Protein AF-A0A7Y1U960-F1 (afdb_monomer_lite)

Foldseek 3Di:
DDDDPPPDPPPPPDDPDDDDDDDPDPPDDAAAAVLLVVLLVLLVVLVVLVVVQVVCLVVVNCPDPVNVVSVVVNVVSLVVLLVVLVVCCVVPNQCFCNHRRQNSSVSSLSSLLSNLVCLVSLVSNLVSVVVRVVVVRYQLLSSLLSQQSSLVLLLAAHAQQNAWPFPQQSDDIGGQHHDQQLCNQVVCVVSVVPDGNQNVQVRSNYGDDRDDSVVSVVVLVVLLVLLVVLLVQLVVCVVVLVLVSVLVSLVRNSSSGNNDALVSLVSNLLSLQQVLDLVSLCSVSSLSSSVSNPVPVNVCCVVPPSCVSVVVNVVD

pLDDT: mean 89.4, std 17.52, range [24.94, 98.88]

Radius of gyration: 21.29 Å; chains: 1; bounding box: 48×48×59 Å

Sequence (316 aa):
MLGVLFLTIALCSGFYLKAQDSGQTESEPILYPELAEELIEMRDSDQKLRIKWGGMIRKGKTGSKRYRALSKQLLAADRAHTQRMKEIVAEYGWPTFEKVGPMASRSAWVLVQHADRDPFFQAECLALMEEALEAEQVYPRNYAYLYDRVQVAFGEKQLYATQSTSNNGLWEGHFQPIAQESQVQERREDMGITRHVEEYAVSMGFTYTIPTEEEARLRSDSIVNAYRSHRDEGMKALESQDWKQAIHHLERATRCHGSVQAEDYVHLAKALSLSEDPAARRAFYPLIRAIVQGYEPAASLKTDPDLDYLRSLLTD

Structure (mmCIF, N/CA/C/O backbone):
data_AF-A0A7Y1U960-F1
#
_entry.id   AF-A0A7Y1U960-F1
#
loop_
_atom_site.group_PDB
_atom_site.id
_atom_site.type_symbol
_atom_site.label_atom_id
_atom_site.label_alt_id
_atom_site.label_comp_id
_atom_site.label_asym_id
_atom_site.label_entity_id
_atom_site.label_seq_id
_atom_site.pdbx_PDB_ins_code
_atom_site.Cartn_x
_atom_site.Cartn_y
_atom_site.Cartn_z
_atom_site.occupancy
_atom_site.B_iso_or_equiv
_atom_site.auth_seq_id
_atom_site.auth_comp_id
_atom_site.auth_asym_id
_atom_site.auth_atom_id
_atom_site.pdbx_PDB_model_num
ATOM 1 N N . MET A 1 1 ? -18.175 -10.945 -20.321 1.00 29.12 1 MET A N 1
ATOM 2 C CA . MET A 1 1 ? -18.900 -9.687 -20.034 1.00 29.12 1 MET A CA 1
ATOM 3 C C . MET A 1 1 ? -18.919 -9.499 -18.528 1.00 29.12 1 MET A C 1
ATOM 5 O O . MET A 1 1 ? -19.859 -9.931 -17.879 1.00 29.12 1 MET A O 1
ATOM 9 N N . LEU A 1 2 ? -17.857 -8.925 -17.974 1.00 28.41 2 LEU A N 1
ATOM 10 C CA . LEU A 1 2 ? -17.834 -8.421 -16.604 1.00 28.41 2 LEU A CA 1
ATOM 11 C C . LEU A 1 2 ? -17.693 -6.910 -16.749 1.00 28.41 2 LEU A C 1
ATOM 13 O O . LEU A 1 2 ? -16.719 -6.421 -17.315 1.00 28.41 2 LEU A O 1
ATOM 17 N N . GLY A 1 3 ? -18.780 -6.213 -16.428 1.00 24.94 3 GLY A N 1
ATOM 18 C CA . GLY A 1 3 ? -18.896 -4.775 -16.589 1.00 24.94 3 GLY A CA 1
ATOM 19 C C . GLY A 1 3 ? -17.978 -4.061 -15.612 1.00 24.94 3 GLY A C 1
ATOM 20 O O . GLY A 1 3 ? -17.967 -4.370 -14.425 1.00 24.94 3 GLY A O 1
ATOM 21 N N . VAL A 1 4 ? -17.236 -3.093 -16.140 1.00 32.22 4 VAL A N 1
ATOM 22 C CA . VAL A 1 4 ? -16.565 -2.039 -15.385 1.00 32.22 4 VAL A CA 1
ATOM 23 C C . VAL A 1 4 ? -17.630 -1.337 -14.540 1.00 32.22 4 VAL A C 1
ATOM 25 O O . VAL A 1 4 ? -18.437 -0.569 -15.068 1.00 32.22 4 VAL A O 1
ATOM 28 N N . LEU A 1 5 ? -17.686 -1.650 -13.244 1.00 26.53 5 LEU A N 1
ATOM 29 C CA . LEU A 1 5 ? -18.508 -0.914 -12.293 1.00 26.53 5 LEU A CA 1
ATOM 30 C C . LEU A 1 5 ? -17.806 0.426 -12.045 1.00 26.53 5 LEU A C 1
ATOM 32 O O . LEU A 1 5 ? -16.827 0.509 -11.308 1.00 26.53 5 LEU A O 1
ATOM 36 N N . PHE A 1 6 ? -18.281 1.476 -12.709 1.00 29.30 6 PHE A N 1
ATOM 37 C CA . PHE A 1 6 ? -17.967 2.843 -12.317 1.00 29.30 6 PHE A CA 1
ATOM 38 C C . PHE A 1 6 ? -18.581 3.079 -10.934 1.00 29.30 6 PHE A C 1
ATOM 40 O O . PHE A 1 6 ? -19.796 3.220 -10.803 1.00 29.30 6 PHE A O 1
ATOM 47 N N . LEU A 1 7 ? -17.735 3.080 -9.905 1.00 30.73 7 LEU A N 1
ATOM 48 C CA . LEU A 1 7 ? -18.104 3.427 -8.539 1.00 30.73 7 LEU A CA 1
ATOM 49 C C . LEU A 1 7 ? -18.354 4.943 -8.486 1.00 30.73 7 LEU A C 1
ATOM 51 O O . LEU A 1 7 ? -17.430 5.748 -8.365 1.00 30.73 7 LEU A O 1
ATOM 55 N N . THR A 1 8 ? -19.606 5.359 -8.649 1.00 29.69 8 THR A N 1
ATOM 56 C CA . THR A 1 8 ? -20.020 6.717 -8.297 1.00 29.69 8 THR A CA 1
ATOM 57 C C . THR A 1 8 ? -20.133 6.783 -6.782 1.00 29.69 8 THR A C 1
ATOM 59 O O . THR A 1 8 ? -21.144 6.363 -6.225 1.00 29.69 8 THR A O 1
ATOM 62 N N . ILE A 1 9 ? -19.099 7.304 -6.119 1.00 37.41 9 ILE A N 1
ATOM 63 C CA . ILE A 1 9 ? -19.218 7.781 -4.740 1.00 37.41 9 ILE A CA 1
ATOM 64 C C . ILE A 1 9 ? -20.257 8.902 -4.783 1.00 37.41 9 ILE A C 1
ATOM 66 O O . ILE A 1 9 ? -20.005 9.978 -5.331 1.00 37.41 9 ILE A O 1
ATOM 70 N N . ALA A 1 10 ? -21.463 8.620 -4.293 1.00 31.73 10 ALA A N 1
ATOM 71 C CA . ALA A 1 10 ? -22.450 9.654 -4.059 1.00 31.73 10 ALA A CA 1
ATOM 72 C C . ALA A 1 10 ? -21.850 10.619 -3.030 1.00 31.73 10 ALA A C 1
ATOM 74 O O . ALA A 1 10 ? -21.483 10.217 -1.929 1.00 31.73 10 ALA A O 1
ATOM 75 N N . LEU A 1 11 ? -21.707 11.885 -3.423 1.00 36.19 11 LEU A N 1
ATOM 76 C CA . LEU A 1 11 ? -21.366 12.988 -2.535 1.00 36.19 11 LEU A CA 1
ATOM 77 C C . LEU A 1 11 ? -22.438 13.071 -1.439 1.00 36.19 11 LEU A C 1
ATOM 79 O O . LEU A 1 11 ? -23.458 13.735 -1.610 1.00 36.19 11 LEU A O 1
ATOM 83 N N . CYS A 1 12 ? -22.211 12.410 -0.306 1.00 34.56 12 CYS A N 1
ATOM 84 C CA . CYS A 1 12 ? -22.876 12.732 0.952 1.00 34.56 12 CYS A CA 1
ATOM 85 C C . CYS A 1 12 ? -22.257 14.023 1.506 1.00 34.56 12 CYS A C 1
ATOM 87 O O . CYS A 1 12 ? -21.599 14.040 2.542 1.00 34.56 12 CYS A O 1
ATOM 89 N N . SER A 1 13 ? -22.440 15.127 0.782 1.00 42.66 13 SER A N 1
ATOM 90 C CA . SER A 1 13 ? -22.131 16.470 1.256 1.00 42.66 13 SER A CA 1
ATOM 91 C C . SER A 1 13 ? -23.234 16.908 2.221 1.00 42.66 13 SER A C 1
ATOM 93 O O . SER A 1 13 ? -24.271 17.443 1.834 1.00 42.66 13 SER A O 1
ATOM 95 N N . GLY A 1 14 ? -23.023 16.645 3.511 1.00 39.88 14 GLY A N 1
ATOM 96 C CA . GLY A 1 14 ? -23.968 17.037 4.550 1.00 39.88 14 GLY A CA 1
ATOM 97 C C . GLY A 1 14 ? -23.451 16.816 5.966 1.00 39.88 14 GLY A C 1
ATOM 98 O O . GLY A 1 14 ? -23.745 15.799 6.572 1.00 39.88 14 GLY A O 1
ATOM 99 N N . PHE A 1 15 ? -22.772 17.832 6.507 1.00 39.03 15 PHE A N 1
ATOM 100 C CA . PHE A 1 15 ? -22.566 18.070 7.945 1.00 39.03 15 PHE A CA 1
ATOM 101 C C . PHE A 1 15 ? -21.670 17.093 8.734 1.00 39.03 15 PHE A C 1
ATOM 103 O O . PHE A 1 15 ? -22.089 16.521 9.734 1.00 39.03 15 PHE A O 1
ATOM 110 N N . TYR A 1 16 ? -20.368 17.071 8.433 1.00 44.62 16 TYR A N 1
ATOM 111 C CA . TYR A 1 16 ? -19.358 16.780 9.461 1.00 44.62 16 TYR A CA 1
ATOM 112 C C . TYR A 1 16 ? -18.924 18.082 10.152 1.00 44.62 16 TYR A C 1
ATOM 114 O O . TYR A 1 16 ? -17.906 18.681 9.816 1.00 44.62 16 TYR A O 1
ATOM 122 N N . LEU A 1 17 ? -19.698 18.552 11.138 1.00 37.34 17 LEU A N 1
ATOM 123 C CA . LEU A 1 17 ? -19.212 19.565 12.080 1.00 37.34 17 LEU A CA 1
ATOM 124 C C . LEU A 1 17 ? -19.686 19.294 13.513 1.00 37.34 17 LEU A C 1
ATOM 126 O O . LEU A 1 17 ? -20.877 19.281 13.800 1.00 37.34 17 LEU A O 1
ATOM 130 N N . LYS A 1 18 ? -18.685 19.227 14.401 1.00 38.00 18 LYS A N 1
ATOM 131 C CA . LYS A 1 18 ? -18.713 19.256 15.874 1.00 38.00 18 LYS A CA 1
ATOM 132 C C . LYS A 1 18 ? -19.239 18.018 16.605 1.00 38.00 18 LYS A C 1
ATOM 134 O O . LYS A 1 18 ? -20.394 17.944 16.996 1.00 38.00 18 LYS A O 1
ATOM 139 N N . ALA A 1 19 ? -18.280 17.205 17.042 1.00 35.00 19 ALA A N 1
ATOM 140 C CA . ALA A 1 19 ? -18.308 16.651 18.391 1.00 35.00 19 ALA A CA 1
ATOM 141 C C . ALA A 1 19 ? -17.013 17.053 19.118 1.00 35.00 19 ALA A C 1
ATOM 143 O O . ALA A 1 19 ? -15.995 16.366 19.054 1.00 35.00 19 ALA A O 1
ATOM 144 N N . GLN A 1 20 ? -17.039 18.213 19.780 1.00 36.88 20 GLN A N 1
ATOM 145 C CA . GLN A 1 20 ? -16.167 18.470 20.923 1.00 36.88 20 GLN A CA 1
ATOM 146 C C . GLN A 1 20 ? -17.045 18.749 22.143 1.00 36.88 20 GLN A C 1
ATOM 148 O O . GLN A 1 20 ? -17.773 19.736 22.177 1.00 36.88 20 GLN A O 1
ATOM 153 N N . ASP A 1 21 ? -16.883 17.835 23.097 1.00 49.06 21 ASP A N 1
ATOM 154 C CA . ASP A 1 21 ? -17.158 17.888 24.531 1.00 49.06 21 ASP A CA 1
ATOM 155 C C . ASP A 1 21 ? -18.621 17.904 25.016 1.00 49.06 21 ASP A C 1
ATOM 157 O O . ASP A 1 21 ? -19.269 18.946 25.101 1.00 49.06 21 ASP A O 1
ATOM 161 N N . SER A 1 22 ? -19.102 16.728 25.440 1.00 35.59 22 SER A N 1
ATOM 162 C CA . SER A 1 22 ? -20.116 16.616 26.494 1.00 35.59 22 SER A CA 1
ATOM 163 C C . SER A 1 22 ? -20.132 15.218 27.122 1.00 35.59 22 SER A C 1
ATOM 165 O O . SER A 1 22 ? -20.636 14.276 26.517 1.00 35.59 22 SER A O 1
ATOM 167 N N . GLY A 1 23 ? -19.671 15.122 28.371 1.00 35.47 23 GLY A N 1
ATOM 168 C CA . GLY A 1 23 ? -20.136 14.114 29.326 1.00 35.47 23 GLY A CA 1
ATOM 169 C C . GLY A 1 23 ? -19.528 12.721 29.176 1.00 35.47 23 GLY A C 1
ATOM 170 O O . GLY A 1 23 ? -19.596 12.095 28.125 1.00 35.47 23 GLY A O 1
ATOM 171 N N . GLN A 1 24 ? -18.999 12.196 30.282 1.00 39.22 24 GLN A N 1
ATOM 172 C CA . GLN A 1 24 ? -18.830 10.758 30.471 1.00 39.22 24 GLN A CA 1
ATOM 173 C C . GLN A 1 24 ? -20.203 10.086 30.324 1.00 39.22 24 GLN A C 1
ATOM 175 O O . GLN A 1 24 ? -20.974 10.007 31.275 1.00 39.22 24 GLN A O 1
ATOM 180 N N . THR A 1 25 ? -20.530 9.654 29.113 1.00 40.78 25 THR A N 1
ATOM 181 C CA . THR A 1 25 ? -21.492 8.583 28.892 1.00 40.78 25 THR A CA 1
ATOM 182 C C . THR A 1 25 ? -20.733 7.300 29.198 1.00 40.78 25 THR A C 1
ATOM 184 O O . THR A 1 25 ? -19.655 7.076 28.647 1.00 40.78 25 THR A O 1
ATOM 187 N N . GLU A 1 26 ? -21.225 6.507 30.152 1.00 46.88 26 GLU A N 1
ATOM 188 C CA . GLU A 1 26 ? -20.76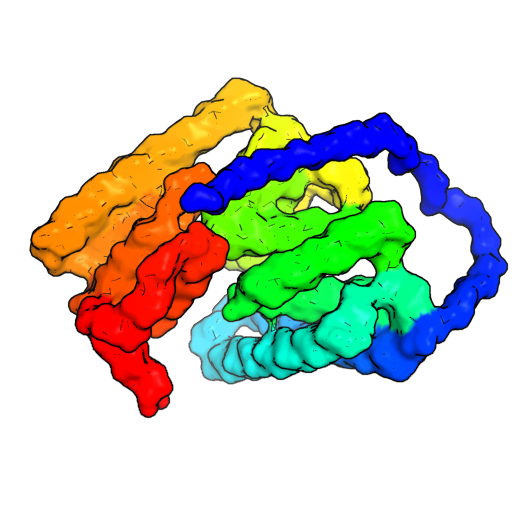6 5.128 30.316 1.00 46.88 26 GLU A CA 1
ATOM 189 C C . GLU A 1 26 ? -20.884 4.467 28.941 1.00 46.88 26 GLU A C 1
ATOM 191 O O . GLU A 1 26 ? -21.987 4.304 28.423 1.00 46.88 26 GLU A O 1
ATOM 196 N N . SER A 1 27 ? -19.744 4.214 28.293 1.00 59.62 27 SER A N 1
ATOM 197 C CA . SER A 1 27 ? -19.722 3.589 26.977 1.00 59.62 27 SER A CA 1
ATOM 198 C C . SER A 1 27 ? -20.409 2.239 27.099 1.00 59.62 27 SER A C 1
ATOM 200 O O . SER A 1 27 ? -20.045 1.473 27.999 1.00 59.62 27 SER A O 1
ATOM 202 N N . GLU A 1 28 ? -21.370 1.953 26.219 1.00 68.31 28 GLU A N 1
ATOM 203 C CA . GLU A 1 28 ? -21.998 0.636 26.152 1.00 68.31 28 GLU A CA 1
ATOM 204 C C . GLU A 1 28 ? -20.925 -0.466 26.203 1.00 68.31 28 GLU A C 1
ATOM 206 O O . GLU A 1 28 ? -19.842 -0.305 25.620 1.00 68.31 28 GLU A O 1
ATOM 211 N N . PRO A 1 29 ? -21.169 -1.556 26.950 1.00 85.12 29 PRO A N 1
ATOM 212 C CA . PRO A 1 29 ? -20.195 -2.626 27.069 1.00 85.12 29 PRO A CA 1
ATOM 213 C C . PRO A 1 29 ? -19.915 -3.215 25.684 1.00 85.12 29 PRO A C 1
ATOM 215 O O . PRO A 1 29 ? -20.832 -3.627 24.979 1.00 85.12 29 PRO A O 1
ATOM 218 N N . ILE A 1 30 ? -18.636 -3.252 25.305 1.00 94.12 30 ILE A N 1
ATOM 219 C CA . ILE A 1 30 ? -18.196 -3.845 24.038 1.00 94.12 30 ILE A CA 1
ATOM 220 C C . ILE A 1 30 ? -18.528 -5.342 24.002 1.00 94.12 30 ILE A C 1
ATOM 222 O O . ILE A 1 30 ? -18.433 -6.028 25.021 1.00 94.12 30 ILE A O 1
ATOM 226 N N . LEU A 1 31 ? -18.893 -5.853 22.824 1.00 96.88 31 LEU A N 1
ATOM 227 C CA . LEU A 1 31 ? -19.389 -7.226 22.670 1.00 96.88 31 LEU A CA 1
ATOM 228 C C . LEU A 1 31 ? -18.311 -8.305 22.883 1.00 96.88 31 LEU A C 1
ATOM 230 O O . LEU A 1 31 ? -18.613 -9.379 23.398 1.00 96.88 31 LEU A O 1
ATOM 234 N N . TYR A 1 32 ? -17.064 -8.024 22.493 1.00 98.06 32 TYR A N 1
ATOM 235 C CA . TYR A 1 32 ? -15.950 -8.977 22.522 1.00 98.06 32 TYR A CA 1
ATOM 236 C C . TYR A 1 32 ? -14.717 -8.377 23.227 1.00 98.06 32 TYR A C 1
ATOM 238 O O . TYR A 1 32 ? -13.765 -7.951 22.560 1.00 98.06 32 TYR A O 1
ATOM 246 N N . PRO A 1 33 ? -14.709 -8.304 24.571 1.00 97.50 33 PRO A N 1
ATOM 247 C CA . PRO A 1 33 ? -13.612 -7.696 25.321 1.00 97.50 33 PRO A CA 1
ATOM 248 C C . PRO A 1 33 ? -12.286 -8.460 25.196 1.00 97.50 33 PRO A C 1
ATOM 250 O O . PRO A 1 33 ? -11.237 -7.826 25.092 1.00 97.50 33 PRO A O 1
ATOM 253 N N . GLU A 1 34 ? -12.309 -9.792 25.118 1.00 98.12 34 GLU A N 1
ATOM 254 C CA . GLU A 1 34 ? -11.099 -10.604 24.933 1.00 98.12 34 GLU A CA 1
ATOM 255 C C . GLU A 1 34 ? -10.481 -10.385 23.543 1.00 98.12 34 GLU A C 1
ATOM 257 O O . GLU A 1 34 ? -9.265 -10.246 23.412 1.00 98.12 34 GLU A O 1
ATOM 262 N N . LEU A 1 35 ? -11.314 -10.274 22.500 1.00 98.62 35 LEU A N 1
ATOM 263 C CA . LEU A 1 35 ? -10.853 -9.932 21.149 1.00 98.62 35 LEU A CA 1
ATOM 264 C C . LEU A 1 35 ? -10.278 -8.511 21.102 1.00 98.62 35 LEU A C 1
ATOM 266 O O . LEU A 1 35 ? -9.299 -8.251 20.399 1.00 98.62 35 LEU A O 1
ATOM 270 N N . ALA A 1 36 ? -10.880 -7.577 21.841 1.00 98.69 36 ALA A N 1
ATOM 271 C CA . ALA A 1 36 ? -10.364 -6.221 21.936 1.00 98.69 36 ALA A CA 1
ATOM 272 C C . ALA A 1 36 ? -8.944 -6.208 22.519 1.00 98.69 36 ALA A C 1
ATOM 274 O O . ALA A 1 36 ? -8.053 -5.586 21.930 1.00 98.69 36 ALA A O 1
ATOM 275 N N . GLU A 1 37 ? -8.728 -6.920 23.631 1.00 98.56 37 GLU A N 1
ATOM 276 C CA . GLU A 1 37 ? -7.412 -7.089 24.256 1.00 98.56 37 GLU A CA 1
ATOM 277 C C . GLU A 1 37 ? -6.411 -7.723 23.281 1.00 98.56 37 GLU A C 1
ATOM 279 O O . GLU A 1 37 ? -5.352 -7.140 23.038 1.00 98.56 37 GLU A O 1
ATOM 284 N N . GLU A 1 38 ? -6.788 -8.820 22.615 1.00 98.75 38 GLU A N 1
ATOM 285 C CA . GLU A 1 38 ? -5.947 -9.493 21.618 1.00 98.75 38 GLU A CA 1
ATOM 286 C C . GLU A 1 38 ? -5.485 -8.530 20.506 1.00 98.75 38 GLU A C 1
ATOM 288 O O . GLU A 1 38 ? -4.289 -8.420 20.215 1.00 98.75 38 GLU A O 1
ATOM 293 N N . LEU A 1 39 ? -6.410 -7.775 19.902 1.00 98.88 39 LEU A N 1
ATOM 294 C CA . LEU A 1 39 ? -6.098 -6.822 18.831 1.00 98.88 39 LEU A CA 1
ATOM 295 C C . LEU A 1 39 ? -5.118 -5.736 19.294 1.00 98.88 39 LEU A C 1
ATOM 297 O O . LEU A 1 39 ? -4.228 -5.321 18.541 1.00 98.88 39 LEU A O 1
ATOM 301 N N . ILE A 1 40 ? -5.280 -5.249 20.525 1.00 98.81 40 ILE A N 1
ATOM 302 C CA . ILE A 1 40 ? -4.399 -4.245 21.127 1.00 98.81 40 ILE A CA 1
ATOM 303 C C . ILE A 1 40 ? -2.993 -4.818 21.336 1.00 98.81 40 ILE A C 1
ATOM 305 O O . ILE A 1 40 ? -2.018 -4.175 20.935 1.00 98.81 40 ILE A O 1
ATOM 309 N N . GLU A 1 41 ? -2.878 -6.026 21.886 1.00 98.69 41 GLU A N 1
ATOM 310 C CA . GLU A 1 41 ? -1.594 -6.696 22.103 1.00 98.69 41 GLU A CA 1
ATOM 311 C C . GLU A 1 41 ? -0.859 -6.982 20.788 1.00 98.69 41 GLU A C 1
ATOM 313 O O . GLU A 1 41 ? 0.338 -6.691 20.655 1.00 98.69 41 GLU A O 1
ATOM 318 N N . MET A 1 42 ? -1.579 -7.485 19.779 1.00 98.69 42 MET A N 1
ATOM 319 C CA . MET A 1 42 ? -1.041 -7.712 18.438 1.00 98.69 42 MET A CA 1
ATOM 320 C C . MET A 1 42 ? -0.464 -6.419 17.856 1.00 98.69 42 MET A C 1
ATOM 322 O O . MET A 1 42 ? 0.696 -6.393 17.427 1.00 98.69 42 MET A O 1
ATOM 326 N N . ARG A 1 43 ? -1.225 -5.315 17.901 1.00 98.50 43 ARG A N 1
ATOM 327 C CA . ARG A 1 43 ? -0.755 -3.995 17.451 1.00 98.50 43 ARG A CA 1
ATOM 328 C C . ARG A 1 43 ? 0.479 -3.546 18.226 1.00 98.50 43 ARG A C 1
ATOM 330 O O . ARG A 1 43 ? 1.425 -3.045 17.620 1.00 98.50 43 ARG A O 1
ATOM 337 N N . ASP A 1 44 ? 0.504 -3.695 19.542 1.00 98.38 44 ASP A N 1
ATOM 338 C CA . ASP A 1 44 ? 1.638 -3.236 20.348 1.00 98.38 44 ASP A CA 1
ATOM 339 C C . ASP A 1 44 ? 2.917 -4.011 20.029 1.00 98.38 44 ASP A C 1
ATOM 341 O O . ASP A 1 44 ? 4.007 -3.427 19.942 1.00 98.38 44 ASP A O 1
ATOM 345 N N . SER A 1 45 ? 2.790 -5.312 19.766 1.00 97.75 45 SER A N 1
ATOM 346 C CA . SER A 1 45 ? 3.900 -6.144 19.310 1.00 97.75 45 SER A CA 1
ATOM 347 C C . SER A 1 45 ? 4.427 -5.703 17.930 1.00 97.75 45 SER A C 1
ATOM 349 O O . SER A 1 45 ? 5.645 -5.548 17.760 1.00 97.75 45 SER A O 1
ATOM 351 N N . ASP A 1 46 ? 3.528 -5.395 16.985 1.00 97.50 46 ASP A N 1
ATOM 352 C CA . ASP A 1 46 ? 3.839 -4.849 15.658 1.00 97.50 46 ASP A CA 1
ATOM 353 C C . ASP A 1 46 ? 4.581 -3.507 15.767 1.00 97.50 46 ASP A C 1
ATOM 355 O O . ASP A 1 46 ? 5.708 -3.345 15.279 1.00 97.50 46 ASP A O 1
ATOM 359 N N . GLN A 1 47 ? 3.999 -2.549 16.490 1.00 96.88 47 GLN A N 1
ATOM 360 C CA . GLN A 1 47 ? 4.544 -1.201 16.620 1.00 96.88 47 GLN A CA 1
ATOM 361 C C . GLN A 1 47 ? 5.911 -1.202 17.306 1.00 96.88 47 GLN A C 1
ATOM 363 O O . GLN A 1 47 ? 6.823 -0.480 16.889 1.00 96.88 47 GLN A O 1
ATOM 368 N N . LYS A 1 48 ? 6.124 -2.069 18.301 1.00 97.12 48 LYS A N 1
ATOM 369 C CA . LYS A 1 48 ? 7.427 -2.226 18.962 1.00 97.12 48 LYS A CA 1
ATOM 370 C C . LYS A 1 48 ? 8.525 -2.657 17.987 1.00 97.12 48 LYS A C 1
ATOM 372 O O . LYS A 1 48 ? 9.662 -2.178 18.101 1.00 97.12 48 LYS A O 1
ATOM 377 N N . LEU A 1 49 ? 8.228 -3.547 17.037 1.00 95.44 49 LEU A N 1
ATOM 378 C CA . LEU A 1 49 ? 9.177 -3.943 15.991 1.00 95.44 49 LEU A CA 1
ATOM 379 C C . LEU A 1 49 ? 9.428 -2.792 15.010 1.00 95.44 49 LEU A C 1
ATOM 381 O O . LEU A 1 49 ? 10.590 -2.490 14.717 1.00 95.44 49 LEU A O 1
ATOM 385 N N . ARG A 1 50 ? 8.375 -2.094 14.575 1.00 94.31 50 ARG A N 1
ATOM 386 C CA . ARG A 1 50 ? 8.468 -0.968 13.628 1.00 94.31 50 ARG A CA 1
ATOM 387 C C . ARG A 1 50 ? 9.237 0.221 14.180 1.00 94.31 50 ARG A C 1
ATOM 389 O O . ARG A 1 50 ? 10.084 0.768 13.477 1.00 94.31 50 ARG A O 1
ATOM 396 N N . ILE A 1 51 ? 9.035 0.580 15.447 1.00 94.50 51 ILE A N 1
ATOM 397 C CA . ILE A 1 51 ? 9.792 1.650 16.116 1.00 94.50 51 ILE A CA 1
ATOM 398 C C . ILE A 1 51 ? 11.290 1.325 16.111 1.00 94.50 51 ILE A C 1
ATOM 400 O O . ILE A 1 51 ? 12.114 2.173 15.751 1.00 94.50 51 ILE A O 1
ATOM 404 N N . LYS A 1 52 ? 11.663 0.083 16.452 1.00 94.88 52 LYS A N 1
ATOM 405 C CA . LYS A 1 52 ? 13.063 -0.368 16.399 1.00 94.88 52 LYS A CA 1
ATOM 406 C C . LYS A 1 52 ? 13.605 -0.326 14.971 1.00 94.88 52 LYS A C 1
ATOM 408 O O . LYS A 1 52 ? 14.725 0.145 14.769 1.00 94.88 52 LYS A O 1
ATOM 413 N N . TRP A 1 53 ? 12.824 -0.802 14.002 1.00 93.44 53 TRP A N 1
ATOM 414 C CA . TRP A 1 53 ? 13.210 -0.870 12.594 1.00 93.44 53 TRP A CA 1
ATOM 415 C C . TRP A 1 53 ? 13.416 0.525 11.996 1.00 93.44 53 TRP A C 1
ATOM 417 O O . TRP A 1 53 ? 14.517 0.834 11.541 1.00 93.44 53 TRP A O 1
ATOM 427 N N . GLY A 1 54 ? 12.434 1.420 12.123 1.00 90.88 54 GLY A N 1
ATOM 428 C CA . GLY A 1 54 ? 12.541 2.814 11.685 1.00 90.88 54 GLY A CA 1
ATOM 429 C C . GLY A 1 54 ? 13.663 3.570 12.403 1.00 90.88 54 GLY A C 1
ATOM 430 O O . GLY A 1 54 ? 14.389 4.349 11.788 1.00 90.88 54 GLY A O 1
ATOM 431 N N . GLY A 1 55 ? 13.895 3.279 13.688 1.00 92.00 55 GLY A N 1
ATOM 432 C CA . GLY A 1 55 ? 15.036 3.804 14.438 1.00 92.00 55 GLY A CA 1
ATOM 433 C C . GLY A 1 55 ? 16.401 3.388 13.871 1.00 92.00 55 GLY A C 1
ATOM 434 O O . GLY A 1 55 ? 17.364 4.143 14.004 1.00 92.00 55 GLY A O 1
ATOM 435 N N . MET A 1 56 ? 16.512 2.223 13.224 1.00 92.50 56 MET A N 1
ATOM 436 C CA . MET A 1 56 ? 17.739 1.820 12.526 1.00 92.50 56 MET A CA 1
ATOM 437 C C . MET A 1 56 ? 17.928 2.564 11.206 1.00 92.50 56 MET A C 1
ATOM 439 O O . MET A 1 56 ? 19.064 2.922 10.892 1.00 92.50 56 MET A O 1
ATOM 443 N N . ILE A 1 57 ? 16.846 2.820 10.467 1.00 88.25 57 ILE A N 1
ATOM 444 C CA . ILE A 1 57 ? 16.927 3.541 9.191 1.00 88.25 57 ILE A CA 1
ATOM 445 C C . ILE A 1 57 ? 17.338 4.991 9.424 1.00 88.25 57 ILE A C 1
ATOM 447 O O . ILE A 1 57 ? 18.303 5.439 8.818 1.00 88.25 57 ILE A O 1
ATOM 451 N N . ARG A 1 58 ? 16.716 5.683 10.389 1.00 86.25 58 ARG A N 1
ATOM 452 C CA . ARG A 1 58 ? 17.093 7.064 10.755 1.00 86.25 58 ARG A CA 1
ATOM 453 C C . ARG A 1 58 ? 18.558 7.202 11.181 1.00 86.25 58 ARG A C 1
ATOM 455 O O . ARG A 1 58 ? 19.138 8.271 11.072 1.00 86.25 58 ARG A O 1
ATOM 462 N N . LYS A 1 59 ? 19.165 6.118 11.673 1.00 90.25 59 LYS A N 1
ATOM 463 C CA . LYS A 1 59 ? 20.585 6.057 12.059 1.00 90.25 59 LYS A CA 1
ATOM 464 C C . LYS A 1 59 ? 21.507 5.612 10.913 1.00 90.25 59 LYS A C 1
ATOM 466 O O . LYS A 1 59 ? 22.676 5.341 11.176 1.00 90.25 59 LYS A O 1
ATOM 471 N N . GLY A 1 60 ? 20.993 5.432 9.694 1.00 88.31 60 GLY A N 1
ATOM 472 C CA . GLY A 1 60 ? 21.755 4.957 8.534 1.00 88.31 60 GLY A CA 1
ATOM 473 C C . GLY A 1 60 ? 22.256 3.510 8.649 1.00 88.31 60 GLY A C 1
ATOM 474 O O . GLY A 1 60 ? 23.205 3.125 7.976 1.00 88.31 60 GLY A O 1
ATOM 475 N N . LYS A 1 61 ? 21.663 2.674 9.517 1.00 91.31 61 LYS A N 1
ATOM 476 C CA . LYS A 1 61 ? 22.174 1.319 9.831 1.00 91.31 61 LYS A CA 1
ATOM 477 C C . LYS A 1 61 ? 21.581 0.204 8.959 1.00 91.31 61 LYS A C 1
ATOM 479 O O . LYS A 1 61 ? 21.582 -0.962 9.374 1.00 91.31 61 LYS A O 1
ATOM 484 N N . THR A 1 62 ? 21.097 0.536 7.765 1.00 87.44 62 THR A N 1
ATOM 485 C CA . THR A 1 62 ? 20.385 -0.375 6.848 1.00 87.44 62 THR A CA 1
ATOM 486 C C . THR A 1 62 ? 21.265 -1.503 6.290 1.00 87.44 62 THR A C 1
ATOM 488 O O . THR A 1 62 ? 20.772 -2.596 6.038 1.00 87.44 62 THR A O 1
ATOM 491 N N . GLY A 1 63 ? 22.586 -1.319 6.192 1.00 89.25 63 GLY A N 1
ATOM 492 C CA . GLY A 1 63 ? 23.512 -2.381 5.753 1.00 89.25 63 GLY A CA 1
ATOM 493 C C . GLY A 1 63 ? 23.846 -3.444 6.815 1.00 89.25 63 GLY A C 1
ATOM 494 O O . GLY A 1 63 ? 24.479 -4.463 6.527 1.00 89.25 63 GLY A O 1
ATOM 495 N N . SER A 1 64 ? 23.452 -3.235 8.075 1.00 93.31 64 SER A N 1
ATOM 496 C CA . SER A 1 64 ? 23.906 -4.083 9.185 1.00 93.31 64 SER A CA 1
ATOM 497 C C . SER A 1 64 ? 23.242 -5.471 9.208 1.00 93.31 64 SER A C 1
ATOM 499 O O . SER A 1 64 ? 22.078 -5.641 8.840 1.00 93.31 64 SER A O 1
ATOM 501 N N . LYS A 1 65 ? 23.954 -6.490 9.728 1.00 94.62 65 LYS A N 1
ATOM 502 C CA . LYS A 1 65 ? 23.370 -7.827 9.996 1.00 94.62 65 LYS A CA 1
ATOM 503 C C . LYS A 1 65 ? 22.126 -7.731 10.890 1.00 94.62 65 LYS A C 1
ATOM 505 O O . LYS A 1 65 ? 21.138 -8.415 10.648 1.00 94.62 65 LYS A O 1
ATOM 510 N N . ARG A 1 66 ? 22.158 -6.832 11.881 1.00 94.12 66 ARG A N 1
ATOM 511 C CA . ARG A 1 66 ? 21.033 -6.570 12.788 1.00 94.12 66 ARG A CA 1
ATOM 512 C C . ARG A 1 66 ? 19.810 -6.020 12.053 1.00 94.12 66 ARG A C 1
ATOM 514 O O . ARG A 1 66 ? 18.709 -6.467 12.342 1.00 94.12 66 ARG A O 1
ATOM 521 N N . TYR A 1 67 ? 19.990 -5.098 11.106 1.00 93.31 67 TYR A N 1
ATOM 522 C CA . TYR A 1 67 ? 18.880 -4.576 10.305 1.00 93.31 67 TYR A CA 1
ATOM 523 C C . TYR A 1 67 ? 18.243 -5.669 9.447 1.00 93.31 67 TYR A C 1
ATOM 525 O O . TYR A 1 67 ? 17.021 -5.788 9.420 1.00 93.31 67 TYR A O 1
ATOM 533 N N . ARG A 1 68 ? 19.060 -6.512 8.802 1.00 93.69 68 ARG A N 1
ATOM 534 C CA . ARG A 1 68 ? 18.567 -7.660 8.024 1.00 93.69 68 ARG A CA 1
ATOM 535 C C . ARG A 1 68 ? 17.776 -8.644 8.890 1.00 93.69 68 ARG A C 1
ATOM 537 O O . ARG A 1 68 ? 16.674 -9.030 8.513 1.00 93.69 68 ARG A O 1
ATOM 544 N N . ALA A 1 69 ? 18.295 -8.996 10.068 1.00 94.94 69 ALA A N 1
ATOM 545 C CA . ALA A 1 69 ? 17.600 -9.869 11.015 1.00 94.94 69 ALA A CA 1
ATOM 546 C C . ALA A 1 69 ? 16.277 -9.257 11.507 1.00 94.94 69 ALA A C 1
ATOM 548 O O . ALA A 1 69 ? 15.252 -9.932 11.499 1.00 94.94 69 ALA A O 1
ATOM 549 N N . LEU A 1 70 ? 16.282 -7.970 11.869 1.00 95.25 70 LEU A N 1
ATOM 550 C CA . LEU A 1 70 ? 15.082 -7.257 12.306 1.00 95.25 70 LEU A CA 1
ATOM 551 C C . LEU A 1 70 ? 14.048 -7.128 11.181 1.00 95.25 70 LEU A C 1
ATOM 553 O O . LEU A 1 70 ? 12.861 -7.290 11.430 1.00 95.25 70 LEU A O 1
ATOM 557 N N . SER A 1 71 ? 14.490 -6.897 9.944 1.00 93.50 71 SER A N 1
ATOM 558 C CA . SER A 1 71 ? 13.606 -6.877 8.777 1.00 93.50 71 SER A CA 1
ATOM 559 C C . SER A 1 71 ? 12.955 -8.247 8.582 1.00 93.50 71 SER A C 1
ATOM 561 O O . SER A 1 71 ? 11.742 -8.323 8.453 1.00 93.50 71 SER A O 1
ATOM 563 N N . LYS A 1 72 ? 13.718 -9.348 8.666 1.00 94.25 72 LYS A N 1
ATOM 564 C CA . LYS A 1 72 ? 13.156 -10.709 8.594 1.00 94.25 72 LYS A CA 1
ATOM 565 C C . LYS A 1 72 ? 12.126 -10.974 9.701 1.00 94.25 72 LYS A C 1
ATOM 567 O O . LYS A 1 72 ? 11.108 -11.600 9.425 1.00 94.25 72 LYS A O 1
ATOM 572 N N . GLN A 1 73 ? 12.376 -10.493 10.922 1.00 96.00 73 GLN A N 1
ATOM 573 C CA . GLN A 1 73 ? 11.434 -10.601 12.042 1.00 96.00 73 GLN A CA 1
ATOM 574 C C . GLN A 1 73 ? 10.152 -9.803 11.799 1.00 96.00 73 GLN A C 1
ATOM 576 O O . GLN A 1 73 ? 9.074 -10.357 11.973 1.00 96.00 73 GLN A O 1
ATOM 581 N N . LEU A 1 74 ? 10.262 -8.549 11.348 1.00 95.44 74 LEU A N 1
ATOM 582 C CA . LEU A 1 74 ? 9.104 -7.720 11.007 1.00 95.44 74 LEU A CA 1
ATOM 583 C C . LEU A 1 74 ? 8.253 -8.396 9.926 1.00 95.44 74 LEU A C 1
ATOM 585 O O . LEU A 1 74 ? 7.058 -8.563 10.103 1.00 95.44 74 LEU A O 1
ATOM 589 N N . LEU A 1 75 ? 8.884 -8.907 8.864 1.00 93.50 75 LEU A N 1
ATOM 590 C CA . LEU A 1 75 ? 8.175 -9.628 7.806 1.00 93.50 75 LEU A CA 1
ATOM 591 C C . LEU A 1 75 ? 7.480 -10.904 8.292 1.00 93.50 75 LEU A C 1
ATOM 593 O O . LEU A 1 75 ? 6.466 -11.299 7.722 1.00 93.50 75 LEU A O 1
ATOM 597 N N . ALA A 1 76 ? 8.052 -11.601 9.275 1.00 95.81 76 ALA A N 1
ATOM 598 C CA . ALA A 1 76 ? 7.424 -12.777 9.867 1.00 95.81 76 ALA A CA 1
ATOM 599 C C . ALA A 1 76 ? 6.233 -12.393 10.755 1.00 95.81 76 ALA A C 1
ATOM 601 O O . ALA A 1 76 ? 5.201 -13.053 10.674 1.00 95.81 76 ALA A O 1
ATOM 602 N N . ALA A 1 77 ? 6.361 -11.315 11.534 1.00 96.88 77 ALA A N 1
ATOM 603 C CA . ALA A 1 77 ? 5.273 -10.764 12.334 1.00 96.88 77 ALA A CA 1
ATOM 604 C C . ALA A 1 77 ? 4.111 -10.296 11.446 1.00 96.88 77 ALA A C 1
ATOM 606 O O . ALA A 1 77 ? 2.981 -10.693 11.693 1.00 96.88 77 ALA A O 1
ATOM 607 N N . ASP A 1 78 ? 4.390 -9.576 10.355 1.00 97.00 78 ASP A N 1
ATOM 608 C CA . ASP A 1 78 ? 3.366 -9.126 9.402 1.00 97.00 78 ASP A CA 1
ATOM 609 C C . ASP A 1 78 ? 2.567 -10.306 8.840 1.00 97.00 78 ASP A C 1
ATOM 611 O O . ASP A 1 78 ? 1.342 -10.251 8.784 1.00 97.00 78 ASP A O 1
ATOM 615 N N . ARG A 1 79 ? 3.237 -11.414 8.487 1.00 96.56 79 ARG A N 1
ATOM 616 C CA . ARG A 1 79 ? 2.552 -12.635 8.027 1.00 96.56 79 ARG A CA 1
ATOM 617 C C . ARG A 1 79 ? 1.697 -13.273 9.120 1.00 96.56 79 ARG A C 1
ATOM 619 O O . ARG A 1 79 ? 0.573 -13.664 8.832 1.00 96.56 79 ARG A O 1
ATOM 626 N N . ALA A 1 80 ? 2.216 -13.380 10.342 1.00 98.25 80 ALA A N 1
ATOM 627 C CA . ALA A 1 80 ? 1.478 -13.965 11.461 1.00 98.25 80 ALA A CA 1
ATOM 628 C C . ALA A 1 80 ? 0.243 -13.125 11.824 1.00 98.25 80 ALA A C 1
ATOM 630 O O . ALA A 1 80 ? -0.849 -13.666 11.958 1.00 98.25 80 ALA A O 1
ATOM 631 N N . HIS A 1 81 ? 0.393 -11.801 11.898 1.00 98.56 81 HIS A N 1
ATOM 632 C CA . HIS A 1 81 ? -0.714 -10.885 12.150 1.00 98.56 81 HIS A CA 1
ATOM 633 C C . HIS A 1 81 ? -1.736 -10.886 11.018 1.00 98.56 81 HIS A C 1
ATOM 635 O O . HIS A 1 81 ? -2.926 -10.909 11.296 1.00 98.56 81 HIS A O 1
ATOM 641 N N . THR A 1 82 ? -1.294 -10.913 9.756 1.00 98.56 82 THR A N 1
ATOM 642 C CA . THR A 1 82 ? -2.207 -11.022 8.606 1.00 98.56 82 THR A CA 1
ATOM 643 C C . THR A 1 82 ? -3.016 -12.314 8.686 1.00 98.56 82 THR A C 1
ATOM 645 O O . THR A 1 82 ? -4.229 -12.285 8.517 1.00 98.56 82 THR A O 1
ATOM 648 N N . GLN A 1 83 ? -2.368 -13.442 8.998 1.00 98.62 83 GLN A N 1
ATOM 649 C CA . GLN A 1 83 ? -3.056 -14.722 9.144 1.00 98.62 83 GLN A CA 1
ATOM 650 C C . GLN A 1 83 ? -4.083 -14.690 10.280 1.00 98.62 83 GLN A C 1
ATOM 652 O O . GLN A 1 83 ? -5.221 -15.102 10.080 1.00 98.62 83 GLN A O 1
ATOM 657 N N . ARG A 1 84 ? -3.716 -14.142 11.443 1.00 98.75 84 ARG A N 1
ATOM 658 C CA . ARG A 1 84 ? -4.651 -14.027 12.564 1.00 98.75 84 ARG A CA 1
ATOM 659 C C . ARG A 1 84 ? -5.800 -13.057 12.269 1.00 98.75 84 ARG A C 1
ATOM 661 O O . ARG A 1 84 ? -6.944 -13.349 12.591 1.00 98.75 84 ARG A O 1
ATOM 668 N N . MET A 1 85 ? -5.530 -11.945 11.586 1.00 98.81 85 MET A N 1
ATOM 669 C CA . MET A 1 85 ? -6.573 -11.013 11.154 1.00 98.81 85 MET A CA 1
ATOM 670 C C . MET A 1 85 ? -7.563 -11.655 10.178 1.00 98.81 85 MET A C 1
ATOM 672 O O . MET A 1 85 ? -8.742 -11.335 10.251 1.00 98.81 85 MET A O 1
ATOM 676 N N . LYS A 1 86 ? -7.130 -12.577 9.307 1.00 98.81 86 LYS A N 1
ATOM 677 C CA . LYS A 1 86 ? -8.051 -13.341 8.449 1.00 98.81 86 LYS A CA 1
ATOM 678 C C . LYS A 1 86 ? -9.020 -14.196 9.253 1.00 98.81 86 LYS A C 1
ATOM 680 O O . LYS A 1 86 ? -10.198 -14.235 8.930 1.00 98.81 86 LYS A O 1
ATOM 685 N N . GLU A 1 87 ? -8.532 -14.865 10.295 1.00 98.81 87 GLU A N 1
ATOM 686 C CA . GLU A 1 87 ? -9.381 -15.659 11.192 1.00 98.81 87 GLU A CA 1
ATOM 687 C C . GLU A 1 87 ? -10.398 -14.764 11.909 1.00 98.81 87 GLU A C 1
ATOM 689 O O . GLU A 1 87 ? -11.587 -15.063 11.905 1.00 98.81 87 GLU A O 1
ATOM 694 N N . ILE A 1 88 ? -9.942 -13.623 12.439 1.00 98.81 88 ILE A N 1
ATOM 695 C CA . ILE A 1 88 ? -10.804 -12.642 13.111 1.00 98.81 88 ILE A CA 1
ATOM 696 C C . ILE A 1 88 ? -11.873 -12.101 12.155 1.00 98.81 88 ILE A C 1
ATOM 698 O O . ILE A 1 88 ? -13.044 -12.050 12.518 1.00 98.81 88 ILE A O 1
ATOM 702 N N . VAL A 1 89 ? -11.495 -11.715 10.934 1.00 98.69 89 VAL A N 1
ATOM 703 C CA . VAL A 1 89 ? -12.438 -11.193 9.934 1.00 98.69 89 VAL A CA 1
ATOM 704 C C . VAL A 1 89 ? -13.435 -12.266 9.497 1.00 98.69 89 VAL A C 1
ATOM 706 O O . VAL A 1 89 ? -14.620 -11.969 9.368 1.00 98.69 89 VAL A O 1
ATOM 709 N N . ALA A 1 90 ? -12.995 -13.514 9.330 1.00 98.56 90 ALA A N 1
ATOM 710 C CA . ALA A 1 90 ? -13.878 -14.615 8.961 1.00 98.56 90 ALA A CA 1
ATOM 711 C C . ALA A 1 90 ? -14.905 -14.954 10.056 1.00 98.56 90 ALA A C 1
ATOM 713 O O . ALA A 1 90 ? -16.033 -15.324 9.740 1.00 98.56 90 ALA A O 1
ATOM 714 N N . GLU A 1 91 ? -14.527 -14.843 11.331 1.00 98.38 91 GLU A N 1
ATOM 715 C CA . GLU A 1 91 ? -15.398 -15.178 12.463 1.00 98.38 91 GLU A CA 1
ATOM 716 C C . GLU A 1 91 ? -16.298 -14.009 12.886 1.00 98.38 91 GLU A C 1
ATOM 718 O O . GLU A 1 91 ? -17.492 -14.191 13.122 1.00 98.38 91 GLU A O 1
ATOM 723 N N . TYR A 1 92 ? -15.743 -12.798 12.958 1.00 97.88 92 TYR A N 1
ATOM 724 C CA . TYR A 1 92 ? -16.410 -11.636 13.544 1.00 97.88 92 TYR A CA 1
ATOM 725 C C . TYR A 1 92 ? -16.776 -10.556 12.522 1.00 97.88 92 TYR A C 1
ATOM 727 O O . TYR A 1 92 ? -17.407 -9.568 12.902 1.00 97.88 92 TYR A O 1
ATOM 735 N N . GLY A 1 93 ? -16.398 -10.684 11.247 1.00 98.19 93 GLY A N 1
ATOM 736 C CA . GLY A 1 93 ? -16.421 -9.573 10.291 1.00 98.19 93 GLY A CA 1
ATOM 737 C C . GLY A 1 93 ? -15.427 -8.473 10.683 1.00 98.19 93 GLY A C 1
ATOM 738 O O . GLY A 1 93 ? -14.476 -8.708 11.432 1.00 98.19 93 GLY A O 1
ATOM 739 N N . TRP A 1 94 ? -15.647 -7.235 10.224 1.00 98.62 94 TRP A N 1
ATOM 740 C CA . TRP A 1 94 ? -14.796 -6.127 10.668 1.00 98.62 94 TRP A CA 1
ATOM 741 C C . TRP A 1 94 ? -14.959 -5.854 12.181 1.00 98.62 94 TRP A C 1
ATOM 743 O O . TRP A 1 94 ? -16.102 -5.753 12.651 1.00 98.62 94 TRP A O 1
ATOM 753 N N . PRO A 1 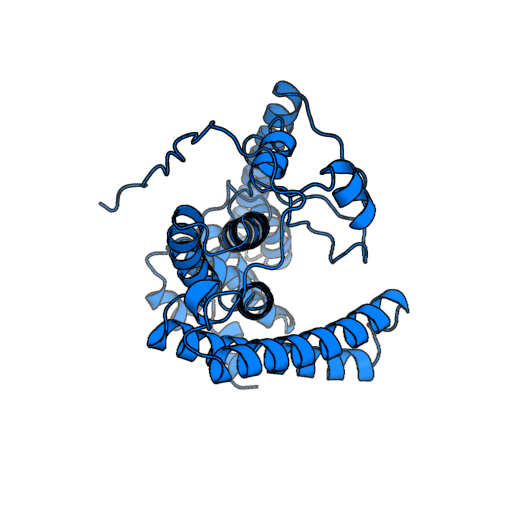95 ? -13.857 -5.695 12.951 1.00 98.50 95 PRO A N 1
ATOM 754 C CA . PRO A 1 95 ? -13.902 -5.300 14.362 1.00 98.50 95 PRO A CA 1
ATOM 755 C C . PRO A 1 95 ? -14.343 -3.834 14.529 1.00 98.50 95 PRO A C 1
ATOM 757 O O . PRO A 1 95 ? -13.526 -2.916 14.615 1.00 98.50 95 PRO A O 1
ATOM 760 N N . THR A 1 96 ? -15.654 -3.601 14.538 1.00 98.69 96 THR A N 1
ATOM 761 C CA . THR A 1 96 ? -16.293 -2.286 14.713 1.00 98.69 96 THR A CA 1
ATOM 762 C C . THR A 1 96 ? -16.130 -1.713 16.124 1.00 98.69 96 THR A C 1
ATOM 764 O O . THR A 1 96 ? -15.717 -2.411 17.055 1.00 98.69 96 THR A O 1
ATOM 767 N N . PHE A 1 97 ? -16.475 -0.434 16.305 1.00 98.44 97 PHE A N 1
ATOM 768 C CA . PHE A 1 97 ? -16.490 0.210 17.622 1.00 98.44 97 PHE A CA 1
ATOM 769 C C . PHE A 1 97 ? -17.404 -0.501 18.625 1.00 98.44 97 PHE A C 1
ATOM 771 O O . PHE A 1 97 ? -16.986 -0.727 19.752 1.00 98.44 97 PHE A O 1
ATOM 778 N N . GLU A 1 98 ? -18.596 -0.914 18.218 1.00 97.69 98 GLU A N 1
ATOM 779 C CA . GLU A 1 98 ? -19.536 -1.671 19.050 1.00 97.69 98 GLU A CA 1
ATOM 780 C C . GLU A 1 98 ? -18.958 -3.033 19.475 1.00 97.69 98 GLU A C 1
ATOM 782 O O . GLU A 1 98 ? -19.066 -3.448 20.629 1.00 97.69 98 GLU A O 1
ATOM 787 N N . LYS A 1 99 ? -18.270 -3.724 18.557 1.00 98.12 99 LYS A N 1
ATOM 788 C CA . LYS A 1 99 ? -17.725 -5.062 18.816 1.00 98.12 99 LYS A CA 1
ATOM 789 C C . LYS A 1 99 ? -16.558 -5.048 19.795 1.00 98.12 99 LYS A C 1
ATOM 791 O O . LYS A 1 99 ? -16.513 -5.873 20.700 1.00 98.12 99 LYS A O 1
ATOM 796 N N . VAL A 1 100 ? -15.589 -4.158 19.582 1.00 98.44 100 VAL A N 1
ATOM 797 C CA . VAL A 1 100 ? -14.284 -4.218 20.271 1.00 98.44 100 VAL A CA 1
ATOM 798 C C . VAL A 1 100 ? -13.824 -2.876 20.847 1.00 98.44 100 VAL A C 1
ATOM 800 O O . VAL A 1 100 ? -12.751 -2.769 21.438 1.00 98.44 100 VAL A O 1
ATOM 803 N N . GLY A 1 101 ? -14.607 -1.817 20.675 1.00 98.25 101 GLY A N 1
ATOM 804 C CA . GLY A 1 101 ? -14.246 -0.465 21.078 1.00 98.25 101 GLY A CA 1
ATOM 805 C C . GLY A 1 101 ? -13.335 0.255 20.069 1.00 98.25 101 GLY A C 1
ATOM 806 O O . GLY A 1 101 ? -12.621 -0.372 19.273 1.00 98.25 101 GLY A O 1
ATOM 807 N N . PRO A 1 102 ? -13.277 1.602 20.105 1.00 97.69 102 PRO A N 1
ATOM 808 C CA . PRO A 1 102 ? -12.539 2.382 19.108 1.00 97.69 102 PRO A CA 1
ATOM 809 C C . PRO A 1 102 ? -11.031 2.120 19.069 1.00 97.69 102 PRO A C 1
ATOM 811 O O . PRO A 1 102 ? -10.401 2.192 18.008 1.00 97.69 102 PRO A O 1
ATOM 814 N N . MET A 1 103 ? -10.430 1.801 20.219 1.00 97.94 103 MET A N 1
ATOM 815 C CA . MET A 1 103 ? -8.996 1.529 20.304 1.00 97.94 103 MET A CA 1
ATOM 816 C C . MET A 1 103 ? -8.621 0.219 19.609 1.00 97.94 103 MET A C 1
ATOM 818 O O . MET A 1 103 ? -7.665 0.215 18.833 1.00 97.94 103 MET A O 1
ATOM 822 N N . ALA A 1 104 ? -9.357 -0.865 19.860 1.00 98.50 104 ALA A N 1
ATOM 823 C CA . ALA A 1 104 ? -9.088 -2.157 19.239 1.00 98.50 104 ALA A CA 1
ATOM 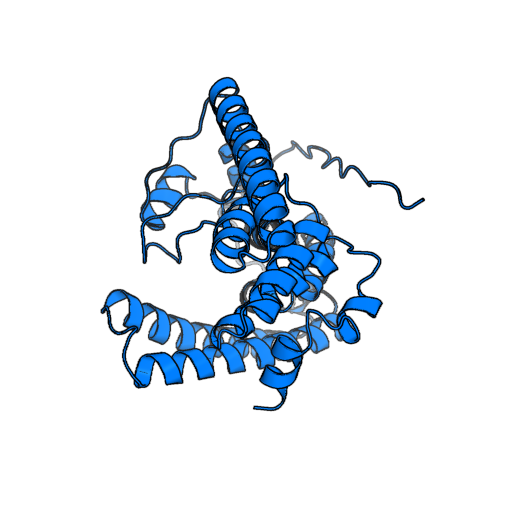824 C C . ALA A 1 104 ? -9.481 -2.171 17.758 1.00 98.50 104 ALA A C 1
ATOM 826 O O . ALA A 1 104 ? -8.729 -2.699 16.944 1.00 98.50 104 ALA A O 1
ATOM 827 N N . SER A 1 105 ? -10.564 -1.485 17.376 1.00 98.75 105 SER A N 1
ATOM 828 C CA . SER A 1 105 ? -10.914 -1.287 15.962 1.00 98.75 105 SER A CA 1
ATOM 829 C C . SER A 1 105 ? -9.788 -0.580 15.193 1.00 98.75 105 SER A C 1
ATOM 831 O O . SER A 1 105 ? -9.361 -1.001 14.115 1.00 98.75 105 SER A O 1
ATOM 833 N N . ARG A 1 106 ? -9.193 0.461 15.794 1.00 98.56 106 ARG A N 1
ATOM 834 C CA . ARG A 1 106 ? -7.995 1.104 15.237 1.00 98.56 106 ARG A CA 1
ATOM 835 C C . ARG A 1 106 ? -6.788 0.159 15.212 1.00 98.56 106 ARG A C 1
ATOM 837 O O . ARG A 1 106 ? -5.993 0.250 14.280 1.00 98.56 106 ARG A O 1
ATOM 844 N N . SER A 1 107 ? -6.619 -0.705 16.211 1.00 98.81 107 SER A N 1
ATOM 845 C CA . SER A 1 107 ? -5.554 -1.715 16.229 1.00 98.81 107 SER A CA 1
ATOM 846 C C . SER A 1 107 ? -5.687 -2.701 15.066 1.00 98.81 107 SER A C 1
ATOM 848 O O . SER A 1 107 ? -4.705 -2.900 14.353 1.00 98.81 107 SER A O 1
ATOM 850 N N . ALA A 1 108 ? -6.892 -3.224 14.812 1.00 98.81 108 ALA A N 1
ATOM 851 C CA . ALA A 1 108 ? -7.194 -4.067 13.654 1.00 98.81 108 ALA A CA 1
ATOM 852 C C . ALA A 1 108 ? -6.802 -3.373 12.342 1.00 98.81 108 ALA A C 1
ATOM 854 O O . ALA A 1 108 ? -6.062 -3.932 11.533 1.00 98.81 108 ALA A O 1
ATOM 855 N N . TRP A 1 109 ? -7.192 -2.105 12.181 1.00 98.75 109 TRP A N 1
ATOM 856 C CA . TRP A 1 109 ? -6.796 -1.302 11.024 1.00 98.75 109 TRP A CA 1
ATOM 857 C C . TRP A 1 109 ? -5.273 -1.179 10.856 1.00 98.75 109 TRP A C 1
ATOM 859 O O . TRP A 1 109 ? -4.775 -1.343 9.746 1.00 98.75 109 TRP A O 1
ATOM 869 N N . VAL A 1 110 ? -4.510 -0.929 11.929 1.00 98.38 110 VAL A N 1
ATOM 870 C CA . VAL A 1 110 ? -3.035 -0.858 11.841 1.00 98.38 110 VAL A CA 1
ATOM 871 C C . VAL A 1 110 ? -2.446 -2.182 11.347 1.00 98.38 110 VAL A C 1
ATOM 873 O O . VAL A 1 110 ? -1.514 -2.173 10.546 1.00 98.38 110 VAL A O 1
ATOM 876 N N . LEU A 1 111 ? -2.975 -3.315 11.809 1.00 98.69 111 LEU A N 1
ATOM 877 C CA . LEU A 1 111 ? -2.499 -4.637 11.401 1.00 98.69 111 LEU A CA 1
ATOM 878 C C . LEU A 1 111 ? -2.796 -4.900 9.917 1.00 98.69 111 LEU A C 1
ATOM 880 O O . LEU A 1 111 ? -1.909 -5.332 9.183 1.00 98.69 111 LEU A O 1
ATOM 884 N N . VAL A 1 112 ? -4.001 -4.558 9.455 1.00 98.62 112 VAL A N 1
ATOM 885 C CA . VAL A 1 112 ? -4.415 -4.700 8.047 1.00 98.62 112 VAL A CA 1
ATOM 886 C C . VAL A 1 112 ? -3.654 -3.747 7.123 1.00 98.62 112 VAL A C 1
ATOM 888 O O . VAL A 1 112 ? -3.219 -4.154 6.044 1.00 98.62 112 VAL A O 1
ATOM 891 N N . GLN A 1 113 ? -3.377 -2.513 7.557 1.00 97.25 113 GLN A N 1
ATOM 892 C CA . GLN A 1 113 ? -2.502 -1.585 6.828 1.00 97.25 113 GLN A CA 1
ATOM 893 C C . GLN A 1 113 ? -1.141 -2.204 6.505 1.00 97.25 113 GLN A C 1
ATOM 895 O O . GLN A 1 113 ? -0.534 -1.851 5.501 1.00 97.25 113 GLN A O 1
ATOM 900 N N . HIS A 1 114 ? -0.647 -3.116 7.339 1.00 96.25 114 HIS A N 1
ATOM 901 C CA . HIS A 1 114 ? 0.651 -3.759 7.167 1.00 96.25 114 HIS A CA 1
ATOM 902 C C . HIS A 1 114 ? 0.603 -5.103 6.432 1.00 96.25 114 HIS A C 1
ATOM 904 O O . HIS A 1 114 ? 1.655 -5.700 6.186 1.00 96.25 114 HIS A O 1
ATOM 910 N N . ALA A 1 115 ? -0.575 -5.550 6.000 1.00 96.69 115 ALA A N 1
ATOM 911 C CA . ALA A 1 115 ? -0.753 -6.725 5.153 1.00 96.69 115 ALA A CA 1
ATOM 912 C C . ALA A 1 115 ? -0.352 -6.466 3.679 1.00 96.69 115 ALA A C 1
ATOM 914 O O . ALA A 1 115 ? -0.968 -6.991 2.763 1.00 96.69 115 ALA A O 1
ATOM 915 N N . ASP A 1 116 ? 0.725 -5.708 3.423 1.00 91.56 116 ASP A N 1
ATOM 916 C CA . ASP A 1 116 ? 1.161 -5.242 2.085 1.00 91.56 116 ASP A CA 1
ATOM 917 C C . ASP A 1 116 ? 1.502 -6.375 1.090 1.00 91.56 116 ASP A C 1
ATOM 919 O O . ASP A 1 116 ? 1.725 -6.140 -0.099 1.00 91.56 116 ASP A O 1
ATOM 923 N N . ARG A 1 117 ? 1.614 -7.615 1.580 1.00 90.62 117 ARG A N 1
ATOM 924 C CA . ARG A 1 117 ? 1.842 -8.827 0.770 1.00 90.62 117 ARG A CA 1
ATOM 925 C C . ARG A 1 117 ? 0.557 -9.566 0.418 1.00 90.62 117 ARG A C 1
ATOM 927 O O . ARG A 1 117 ? 0.632 -10.555 -0.304 1.00 90.62 117 ARG A O 1
ATOM 934 N N . ASP A 1 118 ? -0.573 -9.103 0.931 1.00 94.69 118 ASP A N 1
ATOM 935 C CA . ASP A 1 118 ? -1.889 -9.677 0.707 1.00 94.69 118 ASP A CA 1
ATOM 936 C C . ASP A 1 118 ? -2.908 -8.577 0.357 1.00 94.69 118 ASP A C 1
ATOM 938 O O . ASP A 1 118 ? -3.796 -8.247 1.146 1.00 94.69 118 ASP A O 1
ATOM 942 N N . PRO A 1 119 ? -2.763 -7.958 -0.828 1.00 94.62 119 PRO A N 1
ATOM 943 C CA . PRO A 1 119 ? -3.650 -6.880 -1.258 1.00 94.62 119 PRO A CA 1
ATOM 944 C C . PRO A 1 119 ? -5.111 -7.321 -1.428 1.00 94.62 119 PRO A C 1
ATOM 946 O O . PRO A 1 119 ? -6.003 -6.492 -1.276 1.00 94.62 119 PRO A O 1
ATOM 949 N N . PHE A 1 120 ? -5.378 -8.607 -1.685 1.00 95.19 120 PHE A N 1
ATOM 950 C CA . PHE A 1 120 ? -6.746 -9.135 -1.701 1.00 95.19 120 PHE A CA 1
ATOM 951 C C . PHE A 1 120 ? -7.388 -9.067 -0.320 1.00 95.19 120 PHE A C 1
ATOM 953 O O . PHE A 1 120 ? -8.506 -8.580 -0.195 1.00 95.19 120 PHE A O 1
ATOM 960 N N . PHE A 1 121 ? -6.661 -9.481 0.719 1.00 97.56 121 PHE A N 1
ATOM 961 C CA . PHE A 1 121 ? -7.153 -9.360 2.085 1.00 97.56 121 PHE A CA 1
ATOM 962 C C . PHE A 1 121 ? -7.325 -7.897 2.521 1.00 97.56 121 PHE A C 1
ATOM 964 O O . PHE A 1 121 ? -8.278 -7.568 3.224 1.00 97.56 121 PHE A O 1
ATOM 971 N N . GLN A 1 122 ? -6.442 -6.994 2.079 1.00 98.25 122 GLN A N 1
ATOM 972 C CA . GLN A 1 122 ? -6.629 -5.557 2.316 1.00 98.25 122 GLN A CA 1
ATOM 973 C C . GLN A 1 122 ? -7.905 -5.030 1.644 1.00 98.25 122 GLN A C 1
ATOM 975 O O . GLN A 1 122 ? -8.628 -4.260 2.270 1.00 98.25 122 GLN A O 1
ATOM 980 N N . ALA A 1 123 ? -8.200 -5.456 0.412 1.00 98.00 123 ALA A N 1
ATOM 981 C CA . ALA A 1 123 ? -9.413 -5.068 -0.309 1.00 98.00 123 ALA A CA 1
ATOM 982 C C . ALA A 1 123 ? -10.692 -5.649 0.323 1.00 98.00 123 ALA A C 1
ATOM 984 O O . ALA A 1 123 ? -11.686 -4.940 0.443 1.00 98.00 123 ALA A O 1
ATOM 985 N N . GLU A 1 124 ? -10.654 -6.900 0.792 1.00 98.25 124 GLU A N 1
ATOM 986 C CA . GLU A 1 124 ? -11.746 -7.515 1.561 1.00 98.25 124 GLU A CA 1
ATOM 987 C C . GLU A 1 124 ? -12.042 -6.713 2.836 1.00 98.25 124 GLU A C 1
ATOM 989 O O . GLU A 1 124 ? -13.179 -6.312 3.082 1.00 98.25 124 GLU A O 1
ATOM 994 N N . CYS A 1 125 ? -11.004 -6.398 3.616 1.00 98.75 125 CYS A N 1
ATOM 995 C CA . CYS A 1 125 ? -11.140 -5.550 4.797 1.00 98.75 125 CYS A CA 1
ATOM 996 C C . CYS A 1 125 ? -11.662 -4.150 4.456 1.00 98.75 125 CYS A C 1
ATOM 998 O O . CYS A 1 125 ? -12.443 -3.596 5.224 1.00 98.75 125 CYS A O 1
ATOM 1000 N N . LEU A 1 126 ? -11.226 -3.566 3.335 1.00 98.69 126 LEU A N 1
ATOM 1001 C CA . LEU A 1 126 ? -11.667 -2.244 2.896 1.00 98.69 126 LEU A CA 1
ATOM 1002 C C . LEU A 1 126 ? -13.174 -2.217 2.621 1.00 98.69 126 LEU A C 1
ATOM 1004 O O . LEU A 1 126 ? -13.831 -1.285 3.072 1.00 98.69 126 LEU A O 1
ATOM 1008 N N . ALA A 1 127 ? -13.715 -3.242 1.955 1.00 98.50 127 ALA A N 1
ATOM 1009 C CA . ALA A 1 127 ? -15.152 -3.362 1.709 1.00 98.50 127 ALA A CA 1
ATOM 1010 C C . ALA A 1 127 ? -15.944 -3.464 3.025 1.00 98.50 127 ALA A C 1
ATOM 1012 O O . ALA A 1 127 ? -16.911 -2.740 3.232 1.00 98.50 127 ALA A O 1
ATOM 1013 N N . LEU A 1 128 ? -15.477 -4.274 3.981 1.00 98.75 128 LEU A N 1
ATOM 1014 C CA . LEU A 1 128 ? -16.120 -4.355 5.300 1.00 98.75 128 LEU A CA 1
ATOM 1015 C C . LEU A 1 128 ? -16.005 -3.042 6.097 1.00 98.75 128 LEU A C 1
ATOM 1017 O O . LEU A 1 128 ? -16.896 -2.688 6.868 1.00 98.75 128 LEU A O 1
ATOM 1021 N N . MET A 1 129 ? -14.895 -2.313 5.937 1.00 98.62 129 MET A N 1
ATOM 1022 C CA . MET A 1 129 ? -14.724 -0.988 6.531 1.00 98.62 129 MET A CA 1
ATOM 1023 C C . MET A 1 129 ? -15.626 0.067 5.887 1.00 98.62 129 MET A C 1
ATOM 1025 O O . MET A 1 129 ? -15.940 1.036 6.567 1.00 98.62 129 MET A O 1
ATOM 1029 N N . GLU A 1 130 ? -16.012 -0.086 4.619 1.00 98.50 130 GLU A N 1
ATOM 1030 C CA . GLU A 1 130 ? -16.966 0.795 3.934 1.00 98.50 130 GLU A CA 1
ATOM 1031 C C . GLU A 1 130 ? -18.349 0.690 4.579 1.00 98.50 130 GLU A C 1
ATOM 1033 O O . GLU A 1 130 ? -18.887 1.690 5.045 1.00 98.50 130 GLU A O 1
ATOM 1038 N N . GLU A 1 131 ? -18.855 -0.535 4.741 1.00 97.94 131 GLU A N 1
ATOM 1039 C CA . GLU A 1 131 ? 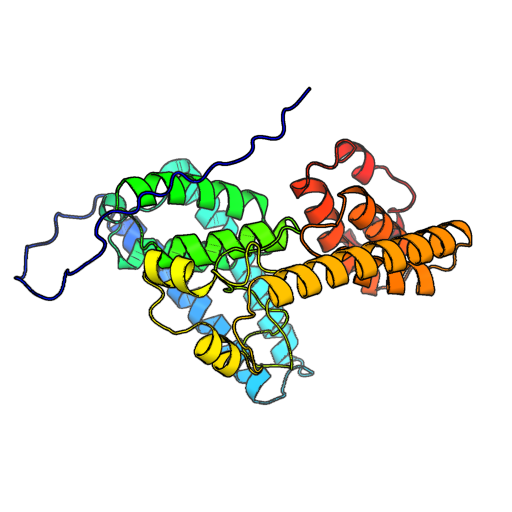-20.116 -0.796 5.449 1.00 97.94 131 GLU A CA 1
ATOM 1040 C C . GLU A 1 131 ? -20.068 -0.256 6.888 1.00 97.94 131 GLU A C 1
ATOM 1042 O O . GLU A 1 131 ? -20.999 0.387 7.377 1.00 97.94 131 GLU A O 1
ATOM 1047 N N . ALA A 1 132 ? -18.944 -0.467 7.580 1.00 98.12 132 ALA A N 1
ATOM 1048 C CA . ALA A 1 132 ? -18.759 0.056 8.926 1.00 98.12 132 ALA A CA 1
ATOM 1049 C C . ALA A 1 132 ? -18.627 1.589 8.962 1.00 98.12 132 ALA A C 1
ATOM 1051 O O . ALA A 1 132 ? -18.937 2.195 9.985 1.00 98.12 132 ALA A O 1
ATOM 1052 N N . LEU A 1 133 ? -18.145 2.227 7.894 1.00 98.06 133 LEU A N 1
ATOM 1053 C CA . LEU A 1 133 ? -18.031 3.681 7.798 1.00 98.06 133 LEU A CA 1
ATOM 1054 C C . LEU A 1 133 ? -19.416 4.315 7.674 1.00 98.06 133 LEU A C 1
ATOM 1056 O O . LEU A 1 133 ? -19.695 5.275 8.388 1.00 98.06 133 LEU A O 1
ATOM 1060 N N . GLU A 1 134 ? -20.283 3.739 6.840 1.00 97.31 134 GLU A N 1
ATOM 1061 C CA . GLU A 1 134 ? -21.688 4.148 6.711 1.00 97.31 134 GLU A CA 1
ATOM 1062 C C . GLU A 1 134 ? -22.448 4.022 8.040 1.00 97.31 134 GLU A C 1
ATOM 1064 O O . GLU A 1 134 ? -23.309 4.844 8.346 1.00 97.31 134 GLU A O 1
ATOM 1069 N N . ALA A 1 135 ? -22.087 3.033 8.862 1.00 97.50 135 ALA A N 1
ATOM 1070 C CA . ALA A 1 135 ? -22.634 2.835 10.204 1.00 97.50 135 ALA A CA 1
ATOM 1071 C C . ALA A 1 135 ? -21.937 3.661 11.310 1.00 97.50 135 ALA A C 1
ATOM 1073 O O . ALA A 1 135 ? -22.226 3.464 12.490 1.00 97.50 135 ALA A O 1
ATOM 1074 N N . GLU A 1 136 ? -20.986 4.541 10.969 1.00 97.75 136 GLU A N 1
ATOM 1075 C CA . GLU A 1 136 ? -20.169 5.321 11.920 1.00 97.75 136 GLU A CA 1
ATOM 1076 C C . GLU A 1 136 ? -19.383 4.458 12.937 1.00 97.75 136 GLU A C 1
ATOM 1078 O O . GLU A 1 136 ? -19.022 4.883 14.036 1.00 97.75 136 GLU A O 1
ATOM 1083 N N . GLN A 1 137 ? -19.071 3.223 12.552 1.00 98.12 137 GLN A N 1
ATOM 1084 C CA . GLN A 1 137 ? -18.438 2.191 13.373 1.00 98.12 137 GLN A CA 1
ATOM 1085 C C . GLN A 1 137 ? -16.920 2.054 13.158 1.00 98.12 137 GLN A C 1
ATOM 1087 O O . GLN A 1 137 ? -16.284 1.152 13.718 1.00 98.12 137 GLN A O 1
ATOM 1092 N N . VAL A 1 138 ? -16.330 2.941 12.353 1.00 98.38 138 VAL A N 1
ATOM 1093 C CA . VAL A 1 138 ? -14.884 3.085 12.129 1.00 98.38 138 VAL A CA 1
ATOM 1094 C C . VAL A 1 138 ? -14.503 4.556 11.985 1.00 98.38 138 VAL A C 1
ATOM 1096 O O . VAL A 1 138 ? -15.328 5.415 11.701 1.00 98.38 138 VAL A O 1
ATOM 1099 N N . TYR A 1 139 ? -13.216 4.873 12.148 1.00 98.25 139 TYR A N 1
ATOM 1100 C CA . TYR A 1 139 ? -12.732 6.228 11.883 1.00 98.25 139 TYR A CA 1
ATOM 1101 C C . TYR A 1 139 ? -12.622 6.474 10.366 1.00 98.25 139 TYR A C 1
ATOM 1103 O O . TYR A 1 139 ? -11.848 5.752 9.729 1.00 98.25 139 TYR A O 1
ATOM 1111 N N . PRO A 1 140 ? -13.238 7.534 9.801 1.00 98.56 140 PRO A N 1
ATOM 1112 C CA . PRO A 1 140 ? -13.160 7.832 8.364 1.00 98.56 140 PRO A CA 1
ATOM 1113 C C . PRO A 1 140 ? -11.719 7.910 7.840 1.00 98.56 140 PRO A C 1
ATOM 1115 O O . PRO A 1 140 ? -11.355 7.229 6.885 1.00 98.56 140 PRO A O 1
ATOM 1118 N N . ARG A 1 141 ? -10.823 8.608 8.551 1.00 98.31 141 ARG A N 1
ATOM 1119 C CA . ARG A 1 141 ? -9.393 8.669 8.192 1.00 98.31 141 ARG A CA 1
ATOM 1120 C C . ARG A 1 141 ? -8.734 7.293 8.040 1.00 98.31 141 ARG A C 1
ATOM 1122 O O . ARG A 1 141 ? -7.824 7.146 7.235 1.00 98.31 141 ARG A O 1
ATOM 1129 N N . ASN A 1 142 ? -9.144 6.292 8.822 1.00 98.56 142 ASN A N 1
ATOM 1130 C CA . ASN A 1 142 ? -8.556 4.959 8.731 1.00 98.56 142 ASN A CA 1
ATOM 1131 C C . ASN A 1 142 ? -8.970 4.303 7.405 1.00 98.56 142 ASN A C 1
ATOM 1133 O O . ASN A 1 142 ? -8.113 3.758 6.710 1.00 98.56 142 ASN A O 1
ATOM 1137 N N . TYR A 1 143 ? -10.243 4.428 7.017 1.00 98.69 143 TYR A N 1
ATOM 1138 C CA . TYR A 1 143 ? -10.712 3.989 5.702 1.00 98.69 143 TYR A CA 1
ATOM 1139 C C . TYR A 1 143 ? -9.927 4.682 4.582 1.00 98.69 143 TYR A C 1
ATOM 1141 O O . TYR A 1 143 ? -9.339 3.997 3.757 1.00 98.69 143 TYR A O 1
ATOM 1149 N N . ALA A 1 144 ? -9.797 6.013 4.610 1.00 98.62 144 ALA A N 1
ATOM 1150 C CA . ALA A 1 144 ? -9.079 6.769 3.573 1.00 98.62 144 ALA A CA 1
ATOM 1151 C C . ALA A 1 144 ? -7.632 6.284 3.347 1.00 98.62 144 ALA A C 1
ATOM 1153 O O . ALA A 1 144 ? -7.172 6.139 2.214 1.00 98.62 144 ALA A O 1
ATOM 1154 N N . TYR A 1 145 ? -6.908 5.994 4.432 1.00 98.44 145 TYR A N 1
ATOM 1155 C CA . TYR A 1 145 ? -5.542 5.473 4.354 1.00 98.44 145 TYR A CA 1
ATOM 1156 C C . TYR A 1 145 ? -5.466 4.037 3.815 1.00 98.44 145 TYR A C 1
ATOM 1158 O O . TYR A 1 145 ? -4.486 3.710 3.141 1.00 98.44 145 TYR A O 1
ATOM 1166 N N . LEU A 1 146 ? -6.448 3.185 4.134 1.00 98.69 146 LEU A N 1
ATOM 1167 C CA . LEU A 1 146 ? -6.507 1.822 3.600 1.00 98.69 146 LEU A CA 1
ATOM 1168 C C . LEU A 1 146 ? -6.939 1.827 2.135 1.00 98.69 146 LEU A C 1
ATOM 1170 O O . LEU A 1 146 ? -6.328 1.130 1.332 1.00 98.69 146 LEU A O 1
ATOM 1174 N N . TYR A 1 147 ? -7.905 2.673 1.779 1.00 98.75 147 TYR A N 1
ATOM 1175 C CA . TYR A 1 147 ? -8.362 2.884 0.411 1.00 98.75 147 TYR A CA 1
ATOM 1176 C C . TYR A 1 147 ? -7.184 3.207 -0.508 1.00 98.75 147 TYR A C 1
ATOM 1178 O O . TYR A 1 147 ? -6.888 2.463 -1.437 1.00 98.75 147 TYR A O 1
ATOM 1186 N N . ASP A 1 148 ? -6.433 4.266 -0.203 1.00 98.62 148 ASP A N 1
ATOM 1187 C CA . ASP A 1 148 ? -5.283 4.664 -1.016 1.00 98.62 148 ASP A CA 1
ATOM 1188 C C . ASP A 1 148 ? -4.214 3.560 -1.098 1.00 98.62 148 ASP A C 1
ATOM 1190 O O . ASP A 1 148 ? -3.561 3.398 -2.130 1.00 98.62 148 ASP A O 1
ATOM 1194 N N . ARG A 1 149 ? -4.012 2.798 -0.014 1.00 97.69 149 ARG A N 1
ATOM 1195 C CA . ARG A 1 149 ? -3.066 1.676 0.020 1.00 97.69 149 ARG A CA 1
ATOM 1196 C C . ARG A 1 149 ? -3.501 0.542 -0.906 1.00 97.69 149 ARG A C 1
ATOM 1198 O O . ARG A 1 149 ? -2.665 0.054 -1.666 1.00 97.69 149 ARG A O 1
ATOM 1205 N N . VAL A 1 150 ? -4.784 0.182 -0.884 1.00 97.44 150 VAL A N 1
ATOM 1206 C CA . VAL A 1 150 ? -5.386 -0.800 -1.794 1.00 97.44 150 VAL A CA 1
ATOM 1207 C C . VAL A 1 150 ? -5.283 -0.309 -3.235 1.00 97.44 150 VAL A C 1
ATOM 1209 O O . VAL A 1 150 ? -4.701 -1.011 -4.056 1.00 97.44 150 VAL A O 1
ATOM 1212 N N . GLN A 1 151 ? -5.703 0.924 -3.537 1.00 97.38 151 GLN A N 1
ATOM 1213 C CA . GLN A 1 151 ? -5.606 1.485 -4.890 1.00 97.38 151 GLN A CA 1
ATOM 1214 C C . GLN A 1 151 ? -4.175 1.426 -5.432 1.00 97.38 151 GLN A C 1
ATOM 1216 O O . GLN A 1 151 ? -3.928 0.887 -6.509 1.00 97.38 151 GLN A O 1
ATOM 1221 N N . VAL A 1 152 ? -3.194 1.895 -4.658 1.00 95.81 152 VAL A N 1
ATOM 1222 C CA . VAL A 1 152 ? -1.788 1.863 -5.081 1.00 95.81 152 VAL A CA 1
ATOM 1223 C C . VAL A 1 152 ? -1.282 0.435 -5.259 1.00 95.81 152 VAL A C 1
ATOM 1225 O O . VAL A 1 152 ? -0.508 0.185 -6.188 1.00 95.81 152 VAL A O 1
ATOM 1228 N N . ALA A 1 153 ? -1.689 -0.511 -4.408 1.00 93.81 153 ALA A N 1
ATOM 1229 C CA . ALA A 1 153 ? -1.345 -1.923 -4.569 1.00 93.81 153 ALA A CA 1
ATOM 1230 C C . ALA A 1 153 ? -1.948 -2.514 -5.852 1.00 93.81 153 ALA A C 1
ATOM 1232 O O . ALA A 1 153 ? -1.277 -3.291 -6.528 1.00 93.81 153 ALA A O 1
ATOM 1233 N N . PHE A 1 154 ? -3.143 -2.066 -6.235 1.00 94.06 154 PHE A N 1
ATOM 1234 C CA . PHE A 1 154 ? -3.840 -2.438 -7.467 1.00 94.06 154 PHE A CA 1
ATOM 1235 C C . PHE A 1 154 ? -3.333 -1.661 -8.689 1.00 94.06 154 PHE A C 1
ATOM 1237 O O . PHE A 1 154 ? -3.815 -1.860 -9.794 1.00 94.06 154 PHE A O 1
ATOM 1244 N N . GLY A 1 155 ? -2.325 -0.799 -8.524 1.00 93.50 155 GLY A N 1
ATOM 1245 C CA . GLY A 1 155 ? -1.768 -0.012 -9.624 1.00 93.50 155 GLY A CA 1
ATOM 1246 C C . GLY A 1 155 ? -2.645 1.165 -10.043 1.00 93.50 155 GLY A C 1
ATOM 1247 O O . GLY A 1 155 ? -2.382 1.758 -11.085 1.00 93.50 155 GLY A O 1
ATOM 1248 N N . GLU A 1 156 ? -3.629 1.526 -9.226 1.00 95.31 156 GLU A N 1
ATOM 1249 C CA . GLU A 1 156 ? -4.578 2.608 -9.447 1.00 95.31 156 GLU A CA 1
ATOM 1250 C C . GLU A 1 156 ? -4.138 3.922 -8.799 1.00 95.31 156 GLU A C 1
ATOM 1252 O O . GLU A 1 156 ? -3.265 3.972 -7.924 1.00 95.31 156 GLU A O 1
ATOM 1257 N N . LYS A 1 157 ? -4.766 5.017 -9.239 1.00 96.88 157 LYS A N 1
ATOM 1258 C CA . LYS A 1 157 ? -4.599 6.321 -8.592 1.00 96.88 157 LYS A CA 1
ATOM 1259 C C . LYS A 1 157 ? -5.260 6.315 -7.215 1.00 96.88 157 LYS A C 1
ATOM 1261 O O . LYS A 1 157 ? -6.351 5.777 -7.034 1.00 96.88 157 LYS A O 1
ATOM 1266 N N . GLN A 1 158 ? -4.611 6.974 -6.266 1.00 98.06 158 GLN A N 1
ATOM 1267 C CA . GLN A 1 158 ? -5.136 7.185 -4.920 1.00 98.06 158 GLN A CA 1
ATOM 1268 C C . GLN A 1 158 ? -6.048 8.426 -4.866 1.00 98.06 158 GLN A C 1
ATOM 1270 O O . GLN A 1 158 ? -6.017 9.253 -5.779 1.00 98.06 158 GLN A O 1
ATOM 1275 N N . LEU A 1 159 ? -6.829 8.596 -3.797 1.00 98.25 159 LEU A N 1
ATOM 1276 C CA . LEU A 1 159 ? -7.742 9.734 -3.624 1.00 98.25 159 LEU A CA 1
ATOM 1277 C C . LEU A 1 159 ? -7.278 10.738 -2.570 1.00 98.25 159 LEU A C 1
ATOM 1279 O O . LEU A 1 159 ? -7.483 11.939 -2.770 1.00 98.25 159 LEU A O 1
ATOM 1283 N N . TYR A 1 160 ? -6.657 10.274 -1.484 1.00 98.50 160 TYR A N 1
ATOM 1284 C CA . TYR A 1 160 ? -6.430 11.079 -0.276 1.00 98.50 160 TYR A CA 1
ATOM 1285 C C . TYR A 1 160 ? -4.962 11.468 -0.050 1.00 98.50 160 TYR A C 1
ATOM 1287 O O . TYR A 1 160 ? -4.645 12.112 0.954 1.00 98.50 160 TYR A O 1
ATOM 1295 N N . ALA A 1 161 ? -4.063 11.116 -0.977 1.00 97.62 161 ALA A N 1
ATOM 1296 C CA . ALA A 1 161 ? -2.624 11.390 -0.896 1.00 97.62 161 ALA A CA 1
ATOM 1297 C C . ALA A 1 161 ? -1.980 10.863 0.397 1.00 97.62 161 ALA A C 1
ATOM 1299 O O . ALA A 1 161 ? -1.222 11.558 1.076 1.00 97.62 161 ALA A O 1
ATOM 1300 N N . THR A 1 162 ? -2.303 9.629 0.772 1.00 96.81 162 THR A N 1
ATOM 1301 C CA . THR A 1 162 ? -1.742 8.979 1.966 1.00 96.81 162 THR A CA 1
ATOM 1302 C C . THR A 1 162 ? -0.561 8.062 1.635 1.00 96.81 162 THR A C 1
ATOM 1304 O O . THR A 1 162 ? 0.242 7.753 2.515 1.00 96.81 162 THR A O 1
ATOM 1307 N N . GLN A 1 163 ? -0.408 7.651 0.372 1.00 96.00 163 GLN A N 1
ATOM 1308 C CA . GLN A 1 163 ? 0.720 6.855 -0.109 1.00 96.00 163 GLN A CA 1
ATOM 1309 C C . GLN A 1 163 ? 1.714 7.718 -0.894 1.00 96.00 163 GLN A C 1
ATOM 1311 O O . GLN A 1 163 ? 1.355 8.540 -1.740 1.00 96.00 163 GLN A O 1
ATOM 1316 N N . SER A 1 164 ? 3.003 7.492 -0.661 1.00 93.75 164 SER A N 1
ATOM 1317 C CA . SER A 1 164 ? 4.084 8.152 -1.395 1.00 93.75 164 SER A CA 1
ATOM 1318 C C . SER A 1 164 ? 5.183 7.159 -1.749 1.00 93.75 164 SER A C 1
ATOM 1320 O O . SER A 1 164 ? 5.260 6.067 -1.187 1.00 93.75 164 SER A O 1
ATOM 1322 N N . THR A 1 165 ? 6.039 7.536 -2.694 1.00 88.00 165 THR A N 1
ATOM 1323 C CA . THR A 1 165 ? 7.248 6.776 -3.038 1.00 88.00 165 THR A CA 1
ATOM 1324 C C . THR A 1 165 ? 8.321 6.871 -1.952 1.00 88.00 165 THR A C 1
ATOM 1326 O O . THR A 1 165 ? 9.242 6.055 -1.926 1.00 88.00 165 THR A O 1
ATOM 1329 N N . SER A 1 166 ? 8.182 7.827 -1.028 1.00 77.62 166 SER A N 1
ATOM 1330 C CA . SER A 1 166 ? 9.001 7.956 0.173 1.00 77.62 166 SER A CA 1
ATOM 1331 C C . SER A 1 166 ? 8.555 6.958 1.240 1.00 77.62 166 SER A C 1
ATOM 1333 O O . SER A 1 166 ? 7.384 6.879 1.607 1.00 77.62 166 SER A O 1
ATOM 1335 N N . ASN A 1 167 ? 9.501 6.221 1.816 1.00 69.75 167 ASN A N 1
ATOM 1336 C CA . ASN A 1 167 ? 9.238 5.472 3.040 1.00 69.75 167 ASN A CA 1
ATOM 1337 C C . ASN A 1 167 ? 9.379 6.416 4.236 1.00 69.75 167 ASN A C 1
ATOM 1339 O O . ASN A 1 167 ? 10.438 6.464 4.849 1.00 69.75 167 ASN A O 1
ATOM 1343 N N . ASN A 1 168 ? 8.336 7.176 4.570 1.00 63.06 168 ASN A N 1
ATOM 1344 C CA . ASN A 1 168 ? 8.289 8.023 5.774 1.00 63.06 168 ASN A CA 1
ATOM 1345 C C . ASN A 1 168 ? 9.458 9.025 5.908 1.00 63.06 168 ASN A C 1
ATOM 1347 O O . ASN A 1 168 ? 10.050 9.149 6.984 1.00 63.06 168 ASN A O 1
ATOM 1351 N N . GLY A 1 169 ? 9.832 9.702 4.820 1.00 59.81 169 GLY A N 1
ATOM 1352 C CA . GLY A 1 169 ? 10.908 10.705 4.824 1.00 59.81 169 GLY A CA 1
ATOM 1353 C C . GLY A 1 169 ? 12.316 10.132 4.880 1.00 59.81 169 GLY A C 1
ATOM 1354 O O . GLY A 1 169 ? 13.270 10.864 5.123 1.00 59.81 169 GLY A O 1
ATOM 1355 N N . LEU A 1 170 ? 12.465 8.824 4.668 1.00 64.00 170 LEU A N 1
ATOM 1356 C CA . LEU A 1 170 ? 13.769 8.167 4.665 1.00 64.00 170 LEU A CA 1
ATOM 1357 C C . LEU A 1 170 ? 14.539 8.380 3.348 1.00 64.00 170 LEU A C 1
ATOM 1359 O O . LEU A 1 170 ? 15.741 8.123 3.316 1.00 64.00 170 LEU A O 1
ATOM 1363 N N . TRP A 1 171 ? 13.869 8.851 2.292 1.00 68.69 171 TRP A N 1
ATOM 1364 C CA . TRP A 1 171 ? 14.459 9.293 1.025 1.00 68.69 171 TRP A CA 1
ATOM 1365 C C . TRP A 1 171 ? 13.542 10.304 0.322 1.00 68.69 171 TRP A C 1
ATOM 1367 O O . TRP A 1 171 ? 12.356 10.391 0.647 1.00 68.69 171 TRP A O 1
ATOM 1377 N N . GLU A 1 172 ? 14.094 11.056 -0.638 1.00 74.44 172 GLU A N 1
ATOM 1378 C CA . GLU A 1 172 ? 13.306 11.938 -1.505 1.00 74.44 172 GLU A CA 1
ATOM 1379 C C . GLU A 1 172 ? 12.216 11.140 -2.222 1.00 74.44 172 GLU A C 1
ATOM 1381 O O . GLU A 1 172 ? 12.455 10.048 -2.743 1.00 74.44 172 GLU A O 1
ATOM 1386 N N . GLY A 1 173 ? 11.008 11.687 -2.253 1.00 88.44 173 GLY A N 1
ATOM 1387 C CA . GLY A 1 173 ? 9.873 11.038 -2.884 1.00 88.44 173 GLY A CA 1
ATOM 1388 C C . GLY A 1 173 ? 8.835 12.040 -3.348 1.00 88.44 173 GLY A C 1
ATOM 1389 O O . GLY A 1 173 ? 9.071 13.240 -3.408 1.00 88.44 173 GLY A O 1
ATOM 1390 N N . HIS A 1 174 ? 7.685 11.507 -3.712 1.00 92.81 174 HIS A N 1
ATOM 1391 C CA . HIS A 1 174 ? 6.499 12.243 -4.122 1.00 92.81 174 HIS A CA 1
ATOM 1392 C C . HIS A 1 174 ? 5.282 11.371 -3.823 1.00 92.81 174 HIS A C 1
ATOM 1394 O O . HIS A 1 174 ? 5.411 10.154 -3.637 1.00 92.81 174 HIS A O 1
ATOM 1400 N N . PHE A 1 175 ? 4.094 11.967 -3.770 1.00 96.06 175 PHE A N 1
ATOM 1401 C CA . PHE A 1 175 ? 2.867 11.181 -3.693 1.00 96.06 175 PHE A CA 1
ATOM 1402 C C . PHE A 1 175 ? 2.744 10.248 -4.896 1.00 96.06 175 PHE A C 1
ATOM 1404 O O . PHE A 1 175 ? 3.116 10.608 -6.011 1.00 96.06 175 PHE A O 1
ATOM 1411 N N . GLN A 1 176 ? 2.202 9.052 -4.666 1.00 95.81 176 GLN A N 1
ATOM 1412 C CA . GLN A 1 176 ? 1.722 8.230 -5.776 1.00 95.81 176 GLN A CA 1
ATOM 1413 C C . GLN A 1 176 ? 0.633 9.000 -6.548 1.00 95.81 176 GLN A C 1
ATOM 1415 O O . GLN A 1 176 ? -0.013 9.859 -5.943 1.00 95.81 176 GLN A O 1
ATOM 1420 N N . PRO A 1 177 ? 0.401 8.720 -7.844 1.00 96.31 177 PRO A N 1
ATOM 1421 C CA . PRO A 1 177 ? -0.588 9.437 -8.649 1.00 96.31 177 PRO A CA 1
ATOM 1422 C C . PRO A 1 177 ? -1.946 9.599 -7.952 1.00 96.31 177 PRO A C 1
ATOM 1424 O O . PRO A 1 177 ? -2.505 8.626 -7.444 1.00 96.31 177 PRO A O 1
ATOM 1427 N N . ILE A 1 178 ? -2.468 10.828 -7.935 1.00 98.00 178 ILE A N 1
ATOM 1428 C CA . ILE A 1 178 ? -3.711 11.200 -7.245 1.00 98.00 178 ILE A CA 1
ATOM 1429 C C . ILE A 1 178 ? -4.798 11.439 -8.301 1.00 98.00 178 ILE A C 1
ATOM 1431 O O . ILE A 1 178 ? -4.584 12.178 -9.263 1.00 98.00 178 ILE A O 1
ATOM 1435 N N . ALA A 1 179 ? -5.965 10.811 -8.160 1.00 96.81 179 ALA A N 1
ATOM 1436 C CA . ALA A 1 179 ? -7.109 11.112 -9.016 1.00 96.81 179 ALA A CA 1
ATOM 1437 C C . ALA A 1 179 ? -7.735 12.445 -8.589 1.00 96.81 179 ALA A C 1
ATOM 1439 O O . ALA A 1 179 ? -7.864 12.704 -7.396 1.00 96.81 179 ALA A O 1
ATOM 1440 N N . GLN A 1 180 ? -8.121 13.290 -9.554 1.00 95.62 180 GLN A N 1
ATOM 1441 C CA . GLN A 1 180 ? -8.668 14.631 -9.289 1.00 95.62 180 GLN A CA 1
ATOM 1442 C C . GLN A 1 180 ? -7.803 15.404 -8.272 1.00 95.62 180 GLN A C 1
ATOM 1444 O O . GLN A 1 180 ? -8.257 15.767 -7.185 1.00 95.62 180 GLN A O 1
ATOM 1449 N N . GLU A 1 181 ? -6.513 15.552 -8.594 1.00 97.88 181 GLU A N 1
ATOM 1450 C CA . GLU A 1 181 ? -5.462 16.015 -7.675 1.00 97.88 181 GLU A CA 1
ATOM 1451 C C . GLU A 1 181 ? -5.732 17.408 -7.080 1.00 97.88 181 GLU A C 1
ATOM 1453 O O . GLU A 1 181 ? -5.461 17.621 -5.903 1.00 97.88 181 GLU A O 1
ATOM 1458 N N . SER A 1 182 ? -6.332 18.328 -7.842 1.00 98.06 182 SER A N 1
ATOM 1459 C CA . SER A 1 182 ? -6.675 19.682 -7.374 1.00 98.06 182 SER A CA 1
ATOM 1460 C C . SER A 1 182 ? -7.683 19.703 -6.215 1.00 98.06 182 SER A C 1
ATOM 1462 O O . SER A 1 182 ? -7.703 20.649 -5.437 1.00 98.06 182 SER A O 1
ATOM 1464 N N . GLN A 1 183 ? -8.485 18.645 -6.065 1.00 97.81 183 GLN A N 1
ATOM 1465 C CA . GLN A 1 183 ? -9.518 18.501 -5.029 1.00 97.81 183 GLN A CA 1
ATOM 1466 C C . GLN A 1 183 ? -9.063 17.608 -3.855 1.00 97.81 183 GLN A C 1
ATOM 1468 O O . GLN A 1 183 ? -9.869 17.156 -3.044 1.00 97.81 183 GLN A O 1
ATOM 1473 N N . VAL A 1 184 ? -7.768 17.282 -3.762 1.00 98.31 184 VAL A N 1
ATOM 1474 C CA . VAL A 1 184 ? -7.264 16.325 -2.760 1.00 98.31 184 VAL A CA 1
ATOM 1475 C C . VAL A 1 184 ? -7.488 16.777 -1.319 1.00 98.31 184 VAL A C 1
ATOM 1477 O O . VAL A 1 184 ? -7.755 15.944 -0.455 1.00 98.31 184 VAL A O 1
ATOM 1480 N N . GLN A 1 185 ? -7.379 18.076 -1.045 1.00 98.38 185 GLN A N 1
ATOM 1481 C CA . GLN A 1 185 ? -7.482 18.595 0.316 1.00 98.38 185 GLN A CA 1
ATOM 1482 C C . GLN A 1 185 ? -8.924 18.553 0.840 1.00 98.38 185 GLN A C 1
ATOM 1484 O O . GLN A 1 185 ? -9.119 18.134 1.975 1.00 98.38 185 GLN A O 1
ATOM 1489 N N . GLU A 1 186 ? -9.916 18.856 -0.002 1.00 97.69 186 GLU A N 1
ATOM 1490 C CA . GLU A 1 186 ? -11.344 18.723 0.328 1.00 97.69 186 GLU A CA 1
ATOM 1491 C C . GLU A 1 186 ? -11.674 17.285 0.752 1.00 97.69 186 GLU A C 1
ATOM 1493 O O . GLU A 1 186 ? -12.121 17.042 1.870 1.00 97.69 186 GLU A O 1
ATOM 1498 N N . ARG A 1 187 ? -11.282 16.296 -0.064 1.00 97.75 187 ARG A N 1
ATOM 1499 C CA . ARG A 1 187 ? -11.483 14.874 0.267 1.00 97.75 187 ARG A CA 1
ATOM 1500 C C . ARG A 1 187 ? -10.800 14.449 1.567 1.00 97.75 187 ARG A C 1
ATOM 1502 O O . ARG A 1 187 ? -11.267 13.542 2.253 1.00 97.75 187 ARG A O 1
ATOM 1509 N N . ARG A 1 188 ? -9.647 15.037 1.896 1.00 98.38 188 ARG A N 1
ATOM 1510 C CA . ARG A 1 188 ? -8.943 14.755 3.158 1.00 98.38 188 ARG A CA 1
ATOM 1511 C C . ARG A 1 188 ? -9.713 15.313 4.350 1.00 98.38 188 ARG A C 1
ATOM 1513 O O . ARG A 1 188 ? -9.805 14.628 5.369 1.00 98.38 188 ARG A O 1
ATOM 1520 N N . GLU A 1 189 ? -10.256 16.517 4.223 1.00 97.94 189 GLU A N 1
ATOM 1521 C CA . GLU A 1 189 ? -11.061 17.170 5.257 1.00 97.94 189 GLU A CA 1
ATOM 1522 C C . GLU A 1 189 ? -12.357 16.404 5.529 1.00 97.94 189 GLU A C 1
ATOM 1524 O O . GLU A 1 189 ? -12.636 16.120 6.695 1.00 97.94 189 GLU A O 1
ATOM 1529 N N . ASP A 1 190 ? -13.049 15.949 4.481 1.00 96.94 190 ASP A N 1
ATOM 1530 C CA . ASP A 1 190 ? -14.256 15.114 4.589 1.00 96.94 190 ASP A CA 1
ATOM 1531 C C . ASP A 1 190 ? -14.005 13.819 5.376 1.00 96.94 190 ASP A C 1
ATOM 1533 O O . ASP A 1 190 ? -14.849 13.353 6.138 1.00 96.94 190 ASP A O 1
ATOM 1537 N N . MET A 1 191 ? -12.797 13.262 5.263 1.00 97.69 191 MET A N 1
ATOM 1538 C CA . MET A 1 191 ? -12.387 12.052 5.985 1.00 97.69 191 MET A CA 1
ATOM 1539 C C . MET A 1 191 ? -11.779 12.343 7.365 1.00 97.69 191 MET A C 1
ATOM 1541 O O . MET A 1 191 ? -11.204 11.455 8.005 1.00 97.69 191 MET A O 1
ATOM 1545 N N . GLY A 1 192 ? -11.863 13.584 7.848 1.00 96.75 192 GLY A N 1
ATOM 1546 C CA . GLY A 1 192 ? -11.323 13.997 9.142 1.00 96.75 192 GLY A CA 1
ATOM 1547 C C . GLY A 1 192 ? -9.792 13.953 9.216 1.00 96.75 192 GLY A C 1
ATOM 1548 O O . GLY A 1 192 ? -9.222 13.814 10.305 1.00 96.75 192 GLY A O 1
ATOM 1549 N N . ILE A 1 193 ? -9.097 14.039 8.076 1.00 97.69 193 ILE A N 1
ATOM 1550 C CA . ILE A 1 193 ? -7.635 14.133 8.007 1.00 97.69 193 ILE A CA 1
ATOM 1551 C C . ILE A 1 193 ? -7.242 15.605 8.157 1.00 97.69 193 ILE A C 1
ATOM 1553 O O . ILE A 1 193 ? -7.042 16.328 7.187 1.00 97.69 193 ILE A O 1
ATOM 1557 N N . THR A 1 194 ? -7.097 16.040 9.407 1.00 94.38 194 THR A N 1
ATOM 1558 C CA . THR A 1 194 ? -6.881 17.455 9.754 1.00 94.38 194 THR A CA 1
ATOM 1559 C C . THR A 1 194 ? -5.521 18.016 9.347 1.00 94.38 194 THR A C 1
ATOM 1561 O O . THR A 1 194 ? -5.376 19.226 9.204 1.00 94.38 194 THR A O 1
ATOM 1564 N N . ARG A 1 195 ? -4.500 17.168 9.165 1.00 96.50 195 ARG A N 1
ATOM 1565 C CA . ARG A 1 195 ? -3.196 17.624 8.668 1.00 96.50 195 ARG A CA 1
ATOM 1566 C C . ARG A 1 195 ? -3.301 17.945 7.178 1.00 96.50 195 ARG A C 1
ATOM 1568 O O . ARG A 1 195 ? -3.572 17.040 6.379 1.00 96.50 195 ARG A O 1
ATOM 1575 N N . HIS A 1 196 ? -2.976 19.184 6.817 1.00 98.06 196 HIS A N 1
ATOM 1576 C CA . HIS A 1 196 ? -2.947 19.641 5.430 1.00 98.06 196 HIS A CA 1
ATOM 1577 C C . HIS A 1 196 ? -2.007 18.775 4.574 1.00 98.06 196 HIS A C 1
ATOM 1579 O O . HIS A 1 196 ? -0.954 18.329 5.042 1.00 98.06 196 HIS A O 1
ATOM 1585 N N . VAL A 1 197 ? -2.374 18.504 3.319 1.00 98.00 197 VAL A N 1
ATOM 1586 C CA . VAL A 1 197 ? -1.613 17.599 2.436 1.00 98.00 197 VAL A CA 1
ATOM 1587 C C . VAL A 1 197 ? -0.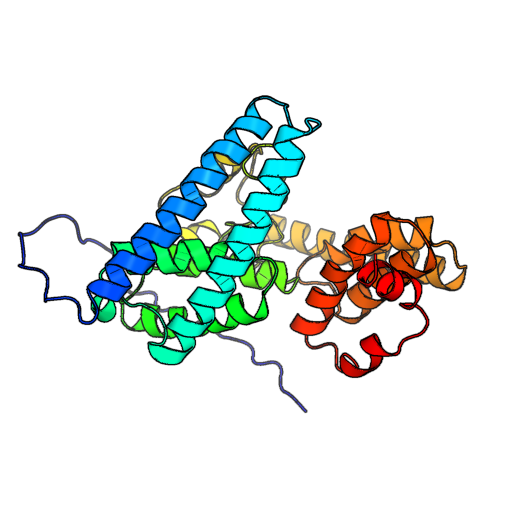168 18.058 2.208 1.00 98.00 197 VAL A C 1
ATOM 1589 O O . VAL A 1 197 ? 0.743 17.233 2.155 1.00 98.00 197 VAL A O 1
ATOM 1592 N N . GLU A 1 198 ? 0.072 19.368 2.156 1.00 97.81 198 GLU A N 1
ATOM 1593 C CA . GLU A 1 198 ? 1.415 19.934 1.978 1.00 97.81 198 GLU A CA 1
ATOM 1594 C C . GLU A 1 198 ? 2.288 19.743 3.227 1.00 97.81 198 GLU A C 1
ATOM 1596 O O . GLU A 1 198 ? 3.441 19.324 3.128 1.00 97.81 198 GLU A O 1
ATOM 1601 N N . GLU A 1 199 ? 1.728 19.937 4.426 1.00 96.69 199 GLU A N 1
ATOM 1602 C CA . GLU A 1 199 ? 2.420 19.625 5.684 1.00 96.69 199 GLU A CA 1
ATOM 1603 C C . GLU A 1 199 ? 2.702 18.125 5.802 1.00 96.69 199 GLU A C 1
ATOM 1605 O O . GLU A 1 199 ? 3.741 17.699 6.319 1.00 96.69 199 GLU A O 1
ATOM 1610 N N . TYR A 1 200 ? 1.769 17.302 5.313 1.00 95.25 200 TYR A N 1
ATOM 1611 C CA . TYR A 1 200 ? 1.959 15.866 5.262 1.00 95.25 200 TYR A CA 1
ATOM 1612 C C . TYR A 1 200 ? 3.128 15.494 4.343 1.00 95.25 200 TYR A C 1
ATOM 1614 O O . TYR A 1 200 ? 4.009 14.761 4.792 1.00 95.25 200 TYR A O 1
ATOM 1622 N N . ALA A 1 201 ? 3.209 16.057 3.136 1.00 95.00 201 ALA A N 1
ATOM 1623 C CA . ALA A 1 201 ? 4.342 15.871 2.226 1.00 95.00 201 ALA A CA 1
ATOM 1624 C C . ALA A 1 201 ? 5.681 16.243 2.879 1.00 95.00 201 ALA A C 1
ATOM 1626 O O . ALA A 1 201 ? 6.619 15.442 2.858 1.00 95.00 201 ALA A O 1
ATOM 1627 N N . VAL A 1 202 ? 5.744 17.394 3.562 1.00 93.31 202 VAL A N 1
ATOM 1628 C CA . VAL A 1 202 ? 6.950 17.825 4.289 1.00 93.31 202 VAL A CA 1
ATOM 1629 C C . VAL A 1 202 ? 7.340 16.798 5.351 1.00 93.31 202 VAL A C 1
ATOM 1631 O O . VAL A 1 202 ? 8.508 16.420 5.452 1.00 93.31 202 VAL A O 1
ATOM 1634 N N . SER A 1 203 ? 6.368 16.263 6.100 1.00 89.25 203 SER A N 1
ATOM 1635 C CA . SER A 1 203 ? 6.624 15.195 7.078 1.00 89.25 203 SER A CA 1
ATOM 1636 C C . SER A 1 203 ? 7.096 13.876 6.444 1.00 89.25 203 SER A C 1
ATOM 1638 O O . SER A 1 203 ? 7.727 13.061 7.117 1.00 89.25 203 SER A O 1
ATOM 1640 N N . MET A 1 204 ? 6.833 13.692 5.148 1.00 89.19 204 MET A N 1
ATOM 1641 C CA . MET A 1 204 ? 7.290 12.573 4.321 1.00 89.19 204 MET A CA 1
ATOM 1642 C C . MET A 1 204 ? 8.591 12.879 3.559 1.00 89.19 204 MET A C 1
ATOM 1644 O O . MET A 1 204 ? 9.036 12.050 2.763 1.00 89.19 204 MET A O 1
ATOM 1648 N N . GLY A 1 205 ? 9.233 14.020 3.828 1.00 89.56 205 GLY A N 1
ATOM 1649 C CA . GLY A 1 205 ? 10.556 14.373 3.311 1.00 89.56 205 GLY A CA 1
ATOM 1650 C C . GLY A 1 205 ? 10.568 14.975 1.906 1.00 89.56 205 GLY A C 1
ATOM 1651 O O . GLY A 1 205 ? 11.616 14.956 1.267 1.00 89.56 205 GLY A O 1
ATOM 1652 N N . PHE A 1 206 ? 9.441 15.489 1.411 1.00 93.19 206 PHE A N 1
ATOM 1653 C CA . PHE A 1 206 ? 9.382 16.169 0.116 1.00 93.19 206 PHE A CA 1
ATOM 1654 C C . PHE A 1 206 ? 8.431 17.365 0.138 1.00 93.19 206 PHE A C 1
ATOM 1656 O O . PHE A 1 206 ? 7.577 17.491 1.012 1.00 93.19 206 PHE A O 1
ATOM 1663 N N . THR A 1 207 ? 8.588 18.272 -0.820 1.00 93.25 207 THR A N 1
ATOM 1664 C CA . THR A 1 207 ? 7.665 19.393 -0.999 1.00 93.25 207 THR A CA 1
ATOM 1665 C C . THR A 1 207 ? 6.537 19.001 -1.940 1.00 93.25 207 THR A C 1
ATOM 1667 O O . THR A 1 207 ? 6.714 18.232 -2.885 1.00 93.25 207 THR A O 1
ATOM 1670 N N . TYR A 1 208 ? 5.356 19.535 -1.668 1.00 96.06 208 TYR A N 1
ATOM 1671 C CA . TYR A 1 208 ? 4.177 19.352 -2.493 1.00 96.06 208 TYR A CA 1
ATOM 1672 C C . TYR A 1 208 ? 3.369 20.640 -2.469 1.00 96.06 208 TYR A C 1
ATOM 1674 O O . TYR A 1 208 ? 3.290 21.291 -1.429 1.00 96.06 208 TYR A O 1
ATOM 1682 N N . THR A 1 209 ? 2.772 20.969 -3.607 1.00 97.50 209 THR A N 1
ATOM 1683 C CA . THR A 1 209 ? 1.794 22.046 -3.725 1.00 97.50 209 THR A CA 1
ATOM 1684 C C . THR A 1 209 ? 0.593 21.497 -4.461 1.00 97.50 209 THR A C 1
ATOM 1686 O O . THR A 1 209 ? 0.760 20.822 -5.491 1.00 97.50 209 THR A O 1
ATOM 1689 N N . ILE A 1 210 ? -0.593 21.774 -3.919 1.00 98.06 210 ILE A N 1
ATOM 1690 C CA . ILE A 1 210 ? -1.852 21.398 -4.561 1.00 98.06 210 ILE A CA 1
ATOM 1691 C C . ILE A 1 210 ? -1.906 22.108 -5.922 1.00 98.06 210 ILE A C 1
ATOM 1693 O O . ILE A 1 210 ? -1.824 23.337 -5.966 1.00 98.06 210 ILE A O 1
ATOM 1697 N N . PRO A 1 211 ? -1.983 21.368 -7.039 1.00 98.00 211 PRO A N 1
ATOM 1698 C CA . PRO A 1 211 ? -2.044 21.982 -8.356 1.00 98.00 211 PRO A CA 1
ATOM 1699 C C . PRO A 1 211 ? -3.408 22.630 -8.604 1.00 98.00 211 PRO A C 1
ATOM 1701 O O . PRO A 1 211 ? -4.437 22.175 -8.099 1.00 98.00 211 PRO A O 1
ATOM 1704 N N . THR A 1 212 ? -3.432 23.632 -9.478 1.00 98.25 212 THR A N 1
ATOM 1705 C CA . THR A 1 212 ? -4.665 24.047 -10.163 1.00 98.25 212 THR A CA 1
ATOM 1706 C C . THR A 1 212 ? -5.238 22.893 -10.996 1.00 98.25 212 THR A C 1
ATOM 1708 O O . THR A 1 212 ? -4.543 21.922 -11.299 1.00 98.25 212 THR A O 1
ATOM 1711 N N . GLU A 1 213 ? -6.505 22.978 -11.411 1.00 97.56 213 GLU A N 1
ATOM 1712 C CA . GLU A 1 213 ? -7.125 21.942 -12.257 1.00 97.56 213 GLU A CA 1
ATOM 1713 C C . GLU A 1 213 ? -6.347 21.689 -13.556 1.00 97.56 213 GLU A C 1
ATOM 1715 O O . GLU A 1 213 ? -6.137 20.539 -13.945 1.00 97.56 213 GLU A O 1
ATOM 1720 N N . GLU A 1 214 ? -5.864 22.753 -14.200 1.00 97.81 214 GLU A N 1
ATOM 1721 C CA . GLU A 1 214 ? -5.082 22.636 -15.431 1.00 97.81 214 GLU A CA 1
ATOM 1722 C C . GLU A 1 214 ? -3.715 21.989 -15.173 1.00 97.81 214 GLU A C 1
ATOM 1724 O O . GLU A 1 214 ? -3.308 21.085 -15.901 1.00 97.81 214 GLU A O 1
ATOM 1729 N N . GLU A 1 215 ? -3.019 22.368 -14.099 1.00 98.19 215 GLU A N 1
ATOM 1730 C CA . GLU A 1 215 ? -1.760 21.718 -13.715 1.00 98.19 215 GLU A CA 1
ATOM 1731 C C . GLU A 1 215 ? -1.964 20.239 -13.360 1.00 98.19 215 GLU A C 1
ATOM 1733 O O . GLU A 1 215 ? -1.148 19.402 -13.745 1.00 98.19 215 GLU A O 1
ATOM 1738 N N . ALA A 1 216 ? -3.058 19.896 -12.673 1.00 97.06 216 ALA A N 1
ATOM 1739 C CA . ALA A 1 216 ? -3.419 18.516 -12.355 1.00 97.06 216 ALA A CA 1
ATOM 1740 C C . ALA A 1 216 ? -3.651 17.696 -13.633 1.00 97.06 216 ALA A C 1
ATOM 1742 O O . ALA A 1 216 ? -3.167 16.565 -13.757 1.00 97.06 216 ALA A O 1
ATOM 1743 N N . ARG A 1 217 ? -4.347 18.279 -14.617 1.00 96.62 217 ARG A N 1
ATOM 1744 C CA . ARG A 1 217 ? -4.563 17.669 -15.933 1.00 96.62 217 ARG A CA 1
ATOM 1745 C C . ARG A 1 217 ? -3.235 17.427 -16.650 1.00 96.62 217 ARG A C 1
ATOM 1747 O O . ARG A 1 217 ? -2.978 16.306 -17.082 1.00 96.62 217 ARG A O 1
ATOM 1754 N N . LEU A 1 218 ? -2.355 18.428 -16.693 1.00 97.38 218 LEU A N 1
ATOM 1755 C CA . LEU A 1 218 ? -1.029 18.314 -17.309 1.00 97.38 218 LEU A CA 1
ATOM 1756 C C . LEU A 1 218 ? -0.143 17.264 -16.615 1.00 97.38 218 LEU A C 1
ATOM 1758 O O . LEU A 1 218 ? 0.539 16.490 -17.292 1.00 97.38 218 LEU A O 1
ATOM 1762 N N . ARG A 1 219 ? -0.171 17.182 -15.277 1.00 95.38 219 ARG A N 1
ATOM 1763 C CA . ARG A 1 219 ? 0.516 16.123 -14.512 1.00 95.38 219 ARG A CA 1
ATOM 1764 C C . ARG A 1 219 ? -0.018 14.739 -14.881 1.00 95.38 219 ARG A C 1
ATOM 1766 O O . ARG A 1 219 ? 0.772 13.827 -15.123 1.00 95.38 219 ARG A O 1
ATOM 1773 N N . SER A 1 220 ? -1.340 14.587 -14.974 1.00 94.44 220 SER A N 1
ATOM 1774 C CA . SER A 1 220 ? -1.973 13.330 -15.385 1.00 94.44 220 SER A CA 1
ATOM 1775 C C . SER A 1 220 ? -1.582 12.927 -16.812 1.00 94.44 220 SER A C 1
ATOM 1777 O O . SER A 1 220 ? -1.195 11.780 -17.030 1.00 94.44 220 SER A O 1
ATOM 1779 N N . ASP A 1 221 ? -1.617 13.857 -17.768 1.00 96.25 221 ASP A N 1
ATOM 1780 C CA . ASP A 1 221 ? -1.223 13.603 -19.160 1.00 96.25 221 ASP A CA 1
ATOM 1781 C C . ASP A 1 221 ? 0.256 13.201 -19.265 1.00 96.25 221 ASP A C 1
ATOM 1783 O O . ASP A 1 221 ? 0.614 12.292 -20.016 1.00 96.25 221 ASP A O 1
ATOM 1787 N N . SER A 1 222 ? 1.124 13.832 -18.468 1.00 96.12 222 SER A N 1
ATOM 1788 C CA . SER A 1 222 ? 2.545 13.484 -18.386 1.00 96.12 222 SER A CA 1
ATOM 1789 C C . SER A 1 222 ? 2.761 12.034 -17.937 1.00 96.12 222 SER A C 1
ATOM 1791 O O . SER A 1 222 ? 3.551 11.313 -18.548 1.00 96.12 222 SER A O 1
ATOM 1793 N N . ILE A 1 223 ? 2.008 11.563 -16.933 1.00 94.81 223 ILE A N 1
ATOM 1794 C CA . ILE A 1 223 ? 2.065 10.167 -16.465 1.00 94.81 223 ILE A CA 1
ATOM 1795 C C . ILE A 1 223 ? 1.645 9.202 -17.581 1.00 94.81 223 ILE A C 1
ATOM 1797 O O . ILE A 1 223 ? 2.332 8.207 -17.813 1.00 94.81 223 ILE A O 1
ATOM 1801 N N . VAL A 1 224 ? 0.564 9.509 -18.304 1.00 96.75 224 VAL A N 1
ATOM 1802 C CA . VAL A 1 224 ? 0.076 8.680 -19.422 1.00 96.75 224 VAL A CA 1
ATOM 1803 C C . VAL A 1 224 ? 1.104 8.619 -20.556 1.00 96.75 224 VAL A C 1
ATOM 1805 O O . VAL A 1 224 ? 1.362 7.550 -21.111 1.00 96.75 224 VAL A O 1
ATOM 1808 N N . ASN A 1 225 ? 1.728 9.747 -20.898 1.00 97.75 225 ASN A N 1
ATOM 1809 C CA . ASN A 1 225 ? 2.753 9.800 -21.939 1.00 97.75 225 ASN A CA 1
ATOM 1810 C C . ASN A 1 225 ? 4.023 9.036 -21.537 1.00 97.75 225 ASN A C 1
ATOM 1812 O O . ASN A 1 225 ? 4.575 8.292 -22.350 1.00 97.75 225 ASN A O 1
ATOM 1816 N N . ALA A 1 226 ? 4.460 9.173 -20.281 1.00 97.38 226 ALA A N 1
ATOM 1817 C CA . ALA A 1 226 ? 5.585 8.416 -19.740 1.00 97.38 226 ALA A CA 1
ATOM 1818 C C . ALA A 1 226 ? 5.305 6.906 -19.746 1.00 97.38 226 ALA A C 1
ATOM 1820 O O . ALA A 1 226 ? 6.171 6.130 -20.153 1.00 97.38 226 ALA A O 1
ATOM 1821 N N . TYR A 1 227 ? 4.090 6.497 -19.363 1.00 98.00 227 TYR A N 1
ATOM 1822 C CA . TYR A 1 227 ? 3.643 5.108 -19.434 1.00 98.00 227 TYR A CA 1
ATOM 1823 C C . TYR A 1 227 ? 3.762 4.553 -20.855 1.00 98.00 227 TYR A C 1
ATOM 1825 O O . TYR A 1 227 ? 4.448 3.553 -21.050 1.00 98.00 227 TYR A O 1
ATOM 1833 N N . ARG A 1 228 ? 3.157 5.224 -21.847 1.00 98.19 228 ARG A N 1
ATOM 1834 C CA . ARG A 1 228 ? 3.186 4.785 -23.254 1.00 98.19 228 ARG A CA 1
ATOM 1835 C C . ARG A 1 228 ? 4.615 4.638 -23.768 1.00 98.19 228 ARG A C 1
ATOM 1837 O O . ARG A 1 228 ? 4.981 3.578 -24.255 1.00 98.19 228 ARG A O 1
ATOM 1844 N N . SER A 1 229 ? 5.436 5.668 -23.568 1.00 98.31 229 SER A N 1
ATOM 1845 C CA . SER A 1 229 ? 6.836 5.675 -24.000 1.00 98.31 229 SER A CA 1
ATOM 1846 C C . SER A 1 229 ? 7.638 4.519 -23.392 1.00 98.31 229 SER A C 1
ATOM 1848 O O . SER A 1 229 ? 8.294 3.760 -24.102 1.00 98.31 229 SER A O 1
ATOM 1850 N N . HIS A 1 230 ? 7.558 4.335 -22.072 1.00 98.50 230 HIS A N 1
ATOM 1851 C CA . HIS A 1 230 ? 8.288 3.261 -21.406 1.00 98.50 230 HIS A CA 1
ATOM 1852 C C . HIS A 1 230 ? 7.744 1.876 -21.725 1.00 98.50 230 HIS A C 1
ATOM 1854 O O . HIS A 1 230 ? 8.526 0.937 -21.834 1.00 98.50 230 HIS A O 1
ATOM 1860 N N . ARG A 1 231 ? 6.433 1.728 -21.893 1.00 98.19 231 ARG A N 1
ATOM 1861 C CA . ARG A 1 231 ? 5.856 0.460 -22.317 1.00 98.19 231 ARG A CA 1
ATOM 1862 C C . ARG A 1 231 ? 6.364 0.082 -23.705 1.00 98.19 231 ARG A C 1
ATOM 1864 O O . ARG A 1 231 ? 6.854 -1.028 -23.867 1.00 98.19 231 ARG A O 1
ATOM 1871 N N . ASP A 1 232 ? 6.315 0.999 -24.665 1.00 98.38 232 ASP A N 1
ATOM 1872 C CA . ASP A 1 232 ? 6.737 0.732 -26.043 1.00 98.38 232 ASP A CA 1
ATOM 1873 C C . ASP A 1 232 ? 8.216 0.327 -26.121 1.00 98.38 232 ASP A C 1
ATOM 1875 O O . ASP A 1 232 ? 8.548 -0.681 -26.743 1.00 98.38 232 ASP A O 1
ATOM 1879 N N . GLU A 1 233 ? 9.111 1.054 -25.445 1.00 98.62 233 GLU A N 1
ATOM 1880 C CA . GLU A 1 233 ? 10.535 0.689 -25.391 1.00 98.62 233 GLU A CA 1
ATOM 1881 C C . GLU A 1 233 ? 10.778 -0.625 -24.633 1.00 98.62 233 GLU A C 1
ATOM 1883 O O . GLU A 1 233 ? 11.598 -1.445 -25.047 1.00 98.62 233 GLU A O 1
ATOM 1888 N N . GLY A 1 234 ? 10.028 -0.873 -23.556 1.00 98.38 234 GLY A N 1
ATOM 1889 C CA . GLY A 1 234 ? 10.094 -2.127 -22.809 1.00 98.38 234 GLY A CA 1
ATOM 1890 C C . GLY A 1 234 ? 9.684 -3.339 -23.648 1.00 98.38 234 GLY A C 1
ATOM 1891 O O . GLY A 1 234 ? 10.360 -4.365 -23.606 1.00 98.38 234 GLY A O 1
ATOM 1892 N N . MET A 1 235 ? 8.624 -3.210 -24.449 1.00 98.31 235 MET A N 1
ATOM 1893 C CA . MET A 1 235 ? 8.155 -4.276 -25.338 1.00 98.31 235 MET A CA 1
ATOM 1894 C C . MET A 1 235 ? 9.136 -4.543 -26.486 1.00 98.31 235 MET A C 1
ATOM 1896 O O . MET A 1 235 ? 9.446 -5.702 -26.748 1.00 98.31 235 MET A O 1
ATOM 1900 N N . LYS A 1 236 ? 9.712 -3.504 -27.109 1.00 98.44 236 LYS A N 1
ATOM 1901 C CA . LYS A 1 236 ? 10.776 -3.679 -28.119 1.00 98.44 236 LYS A CA 1
ATOM 1902 C C . LYS A 1 236 ? 11.990 -4.417 -27.547 1.00 98.44 236 LYS A C 1
ATOM 1904 O O . LYS A 1 236 ? 12.553 -5.286 -28.206 1.00 98.44 236 LYS A O 1
ATOM 1909 N N . ALA A 1 237 ? 12.389 -4.080 -26.319 1.00 98.31 237 ALA A N 1
ATOM 1910 C CA . ALA A 1 237 ? 13.503 -4.737 -25.642 1.00 98.31 237 ALA A CA 1
ATOM 1911 C C . ALA A 1 237 ? 13.197 -6.202 -25.275 1.00 98.31 237 ALA A C 1
ATOM 1913 O O . ALA A 1 237 ? 14.092 -7.042 -25.315 1.00 98.31 237 ALA A O 1
ATOM 1914 N N . LEU A 1 238 ? 11.940 -6.530 -24.950 1.00 96.56 238 LEU A N 1
ATOM 1915 C CA . LEU A 1 238 ? 11.506 -7.920 -24.777 1.00 96.56 238 LEU A CA 1
ATOM 1916 C C . LEU A 1 238 ? 11.631 -8.718 -26.079 1.00 96.56 238 LEU A C 1
ATOM 1918 O O . LEU A 1 238 ? 12.157 -9.828 -26.060 1.00 96.56 238 LEU A O 1
ATOM 1922 N N . GLU A 1 239 ? 11.180 -8.156 -27.203 1.00 96.88 239 GLU A N 1
ATOM 1923 C CA . GLU A 1 239 ? 11.267 -8.799 -28.523 1.00 96.88 239 GLU A CA 1
ATOM 1924 C C . GLU A 1 239 ? 12.718 -9.066 -28.944 1.00 96.88 239 GLU A C 1
ATOM 1926 O O . GLU A 1 239 ? 13.014 -10.106 -29.532 1.00 96.88 239 GLU A O 1
ATOM 1931 N N . SER A 1 240 ? 13.637 -8.156 -28.607 1.00 97.56 240 SER A N 1
ATOM 1932 C CA . SER A 1 240 ? 15.070 -8.314 -28.870 1.00 97.56 240 SER A CA 1
ATOM 1933 C C . SER A 1 240 ? 15.823 -9.125 -27.810 1.00 97.56 240 SER A C 1
ATOM 1935 O O . SER A 1 240 ? 17.034 -9.303 -27.946 1.00 97.56 240 SER A O 1
ATOM 1937 N N . GLN A 1 241 ? 15.135 -9.619 -26.773 1.00 97.25 241 GLN A N 1
ATOM 1938 C CA . GLN A 1 241 ? 15.717 -10.337 -25.632 1.00 97.25 241 GLN A CA 1
ATOM 1939 C C . GLN A 1 241 ? 16.771 -9.525 -24.850 1.00 97.25 241 GLN A C 1
ATOM 1941 O O . GLN A 1 241 ? 17.620 -10.085 -24.153 1.00 97.25 241 GLN A O 1
ATOM 1946 N N . ASP A 1 242 ? 16.716 -8.191 -24.915 1.00 97.81 242 ASP A N 1
ATOM 1947 C CA . ASP A 1 242 ? 17.508 -7.310 -24.052 1.00 97.81 242 ASP A CA 1
ATOM 1948 C C . ASP A 1 242 ? 16.808 -7.156 -22.696 1.00 97.81 242 ASP A C 1
ATOM 1950 O O . ASP A 1 242 ? 16.118 -6.171 -22.411 1.00 97.81 242 ASP A O 1
ATOM 1954 N N . TRP A 1 243 ? 16.991 -8.153 -21.826 1.00 96.50 243 TRP A N 1
ATOM 1955 C CA . TRP A 1 243 ? 16.333 -8.196 -20.517 1.00 96.50 243 TRP A CA 1
ATOM 1956 C C . TRP A 1 243 ? 16.665 -6.991 -19.642 1.00 96.50 243 TRP A C 1
ATOM 1958 O O . TRP A 1 243 ? 15.816 -6.518 -18.887 1.00 96.50 243 TRP A O 1
ATOM 1968 N N . LYS A 1 244 ? 17.876 -6.439 -19.760 1.00 96.44 244 LYS A N 1
ATOM 1969 C CA . LYS A 1 244 ? 18.288 -5.273 -18.975 1.00 96.44 244 LYS A CA 1
ATOM 1970 C C . LYS A 1 244 ? 17.459 -4.045 -19.346 1.00 96.44 244 LYS A C 1
ATOM 1972 O O . LYS A 1 244 ? 16.981 -3.350 -18.445 1.00 96.44 244 LYS A O 1
ATOM 1977 N N . GLN A 1 245 ? 17.288 -3.775 -20.641 1.00 98.06 245 GLN A N 1
ATOM 1978 C CA . GLN A 1 245 ? 16.461 -2.657 -21.103 1.00 98.06 245 GLN A CA 1
ATOM 1979 C C . GLN A 1 245 ? 14.971 -2.922 -20.886 1.00 98.06 245 GLN A C 1
ATOM 1981 O O . GLN A 1 245 ? 14.263 -2.026 -20.422 1.00 98.06 245 GLN A O 1
ATOM 1986 N N . ALA A 1 246 ? 14.510 -4.156 -21.109 1.00 98.06 246 ALA A N 1
ATOM 1987 C CA . ALA A 1 246 ? 13.131 -4.551 -20.840 1.00 98.06 246 ALA A CA 1
ATOM 1988 C C . ALA A 1 246 ? 12.757 -4.281 -19.376 1.00 98.06 246 ALA A C 1
ATOM 1990 O O . ALA A 1 246 ? 11.798 -3.562 -19.103 1.00 98.06 246 ALA A O 1
ATOM 1991 N N . ILE A 1 247 ? 13.566 -4.763 -18.424 1.00 97.44 247 ILE A N 1
ATOM 1992 C CA . ILE A 1 247 ? 13.366 -4.512 -16.991 1.00 97.44 247 ILE A CA 1
ATOM 1993 C C . ILE A 1 247 ? 13.396 -3.006 -16.698 1.00 97.44 247 ILE A C 1
ATOM 1995 O O . ILE A 1 247 ? 12.503 -2.498 -16.022 1.00 97.44 247 ILE A O 1
ATOM 1999 N N . HIS A 1 248 ? 14.389 -2.272 -17.212 1.00 97.00 248 HIS A N 1
ATOM 2000 C CA . HIS A 1 248 ? 14.537 -0.833 -16.958 1.00 97.00 248 HIS A CA 1
ATOM 2001 C C . HIS A 1 248 ? 13.287 -0.026 -17.334 1.00 97.00 248 HIS A C 1
ATOM 2003 O O . HIS A 1 248 ? 12.876 0.873 -16.586 1.00 97.00 248 HIS A O 1
ATOM 2009 N N . HIS A 1 249 ? 12.724 -0.320 -18.503 1.00 98.38 249 HIS A N 1
ATOM 2010 C CA . HIS A 1 249 ? 11.582 0.386 -19.059 1.00 98.38 249 HIS A CA 1
ATOM 2011 C C . HIS A 1 249 ? 10.258 -0.091 -18.456 1.00 98.38 249 HIS A C 1
ATOM 2013 O O . HIS A 1 249 ? 9.475 0.737 -17.987 1.00 98.38 249 HIS A O 1
ATOM 2019 N N . LEU A 1 250 ? 10.038 -1.402 -18.345 1.00 97.81 250 LEU A N 1
ATOM 2020 C CA . LEU A 1 250 ? 8.810 -1.954 -17.764 1.00 97.81 250 LEU A CA 1
ATOM 2021 C C . LEU A 1 250 ? 8.669 -1.612 -16.275 1.00 97.81 250 LEU A C 1
ATOM 2023 O O . LEU A 1 250 ? 7.565 -1.341 -15.807 1.00 97.81 250 LEU A O 1
ATOM 2027 N N . GLU A 1 251 ? 9.766 -1.515 -15.518 1.00 96.19 251 GLU A N 1
ATOM 2028 C CA . GLU A 1 251 ? 9.717 -1.002 -14.142 1.00 96.19 251 GLU A CA 1
ATOM 2029 C C . GLU A 1 251 ? 9.208 0.437 -14.049 1.00 96.19 251 GLU A C 1
ATOM 2031 O O . GLU A 1 251 ? 8.590 0.804 -13.052 1.00 96.19 251 GLU A O 1
ATOM 2036 N N . ARG A 1 252 ? 9.505 1.276 -15.045 1.00 96.50 252 ARG A N 1
ATOM 2037 C CA . ARG A 1 252 ? 9.031 2.663 -15.074 1.00 96.50 252 ARG A CA 1
ATOM 2038 C C . ARG A 1 252 ? 7.579 2.723 -15.517 1.00 96.50 252 ARG A C 1
ATOM 2040 O O . ARG A 1 252 ? 6.793 3.388 -14.852 1.00 96.50 252 ARG A O 1
ATOM 2047 N N . ALA A 1 253 ? 7.219 1.971 -16.557 1.00 97.12 253 ALA A N 1
ATOM 2048 C CA . ALA A 1 253 ? 5.840 1.854 -17.019 1.00 97.12 253 ALA A CA 1
ATOM 2049 C C . ALA A 1 253 ? 4.906 1.376 -15.892 1.00 97.12 253 ALA A C 1
ATOM 2051 O O . ALA A 1 253 ? 3.894 2.008 -15.616 1.00 97.12 253 ALA A O 1
ATOM 2052 N N . THR A 1 254 ? 5.292 0.333 -15.153 1.00 95.38 254 THR A N 1
ATOM 2053 C CA . THR A 1 254 ? 4.480 -0.253 -14.066 1.00 95.38 254 THR A CA 1
ATOM 2054 C C . THR A 1 254 ? 4.335 0.622 -12.810 1.00 95.38 254 THR A C 1
ATOM 2056 O O . THR A 1 254 ? 3.526 0.307 -11.929 1.00 95.38 254 THR A O 1
ATOM 2059 N N . ARG A 1 255 ? 5.077 1.737 -12.721 1.00 92.94 255 ARG A N 1
ATOM 2060 C CA . ARG A 1 255 ? 4.928 2.771 -11.676 1.00 92.94 255 ARG A CA 1
ATOM 2061 C C . ARG A 1 255 ? 3.972 3.898 -12.079 1.00 92.94 255 ARG A C 1
ATOM 2063 O O . ARG A 1 255 ? 3.611 4.707 -11.229 1.00 92.94 255 ARG A O 1
ATOM 2070 N N . CYS A 1 256 ? 3.539 3.962 -13.337 1.00 94.06 256 CYS A N 1
ATOM 2071 C CA . CYS A 1 256 ? 2.596 4.968 -13.829 1.00 94.06 256 CYS A CA 1
ATOM 2072 C C . CYS A 1 256 ? 1.145 4.611 -13.453 1.00 94.06 256 CYS A C 1
ATOM 2074 O O . CYS A 1 256 ? 0.328 4.287 -14.317 1.00 94.06 256 CYS A O 1
ATOM 2076 N N . HIS A 1 257 ? 0.832 4.626 -12.154 1.00 92.56 257 HIS A N 1
ATOM 2077 C CA . HIS A 1 257 ? -0.467 4.186 -11.632 1.00 92.56 257 HIS A CA 1
ATOM 2078 C C . HIS A 1 257 ? -1.673 4.894 -12.280 1.00 92.56 257 HIS A C 1
ATOM 2080 O O . HIS A 1 257 ? -1.637 6.090 -12.582 1.00 92.56 257 HIS A O 1
ATOM 2086 N N . GLY A 1 258 ? -2.741 4.124 -12.504 1.00 93.00 258 GLY A N 1
ATOM 2087 C CA . GLY A 1 258 ? -3.946 4.499 -13.248 1.00 93.00 258 GLY A CA 1
ATOM 2088 C C . GLY A 1 258 ? -3.816 4.435 -14.771 1.00 93.00 258 GLY A C 1
ATOM 2089 O O . GLY A 1 258 ? -4.729 4.865 -15.467 1.00 93.00 258 GLY A O 1
ATOM 2090 N N . SER A 1 259 ? -2.674 3.989 -15.307 1.00 92.69 259 SER A N 1
ATOM 2091 C CA . SER A 1 259 ? -2.485 3.743 -16.752 1.00 92.69 259 SER A CA 1
ATOM 2092 C C . SER A 1 259 ? -2.070 2.304 -17.077 1.00 92.69 259 SER A C 1
ATOM 2094 O O . SER A 1 259 ? -2.262 1.853 -18.204 1.00 92.69 259 SER A O 1
ATOM 2096 N N . VAL A 1 260 ? -1.487 1.600 -16.103 1.00 93.62 260 VAL A N 1
ATOM 2097 C CA . VAL A 1 260 ? -0.863 0.278 -16.268 1.00 93.62 260 VAL A CA 1
ATOM 2098 C C . VAL A 1 260 ? -1.908 -0.803 -16.530 1.00 93.62 260 VAL A C 1
ATOM 2100 O O . VAL A 1 260 ? -2.942 -0.809 -15.869 1.00 93.62 260 VAL A O 1
ATOM 2103 N N . GLN A 1 261 ? -1.613 -1.720 -17.454 1.00 93.25 261 GLN A N 1
ATOM 2104 C CA . GLN A 1 261 ? -2.421 -2.917 -17.697 1.00 93.25 261 GLN A CA 1
ATOM 2105 C C . GLN A 1 261 ? -1.852 -4.125 -16.942 1.00 93.25 261 GLN A C 1
ATOM 2107 O O . GLN A 1 261 ? -0.646 -4.202 -16.682 1.00 93.25 261 GLN A O 1
ATOM 2112 N N . ALA A 1 262 ? -2.700 -5.112 -16.648 1.00 93.38 262 ALA A N 1
ATOM 2113 C CA . ALA A 1 262 ? -2.308 -6.295 -15.889 1.00 93.38 262 ALA A CA 1
ATOM 2114 C C . ALA A 1 262 ? -1.177 -7.085 -16.585 1.00 93.38 262 ALA A C 1
ATOM 2116 O O . ALA A 1 262 ? -0.255 -7.582 -15.934 1.00 93.38 262 ALA A O 1
ATOM 2117 N N . GLU A 1 263 ? -1.199 -7.132 -17.919 1.00 95.19 263 GLU A N 1
ATOM 2118 C CA . GLU A 1 263 ? -0.187 -7.758 -18.774 1.00 95.19 263 GLU A CA 1
ATOM 2119 C C . GLU A 1 263 ? 1.197 -7.128 -18.595 1.00 95.19 263 GLU A C 1
ATOM 2121 O O . GLU A 1 263 ? 2.201 -7.838 -18.609 1.00 95.19 263 GLU A O 1
ATOM 2126 N N . ASP A 1 264 ? 1.277 -5.811 -18.384 1.00 96.44 264 ASP A N 1
ATOM 2127 C CA . ASP A 1 264 ? 2.555 -5.103 -18.255 1.00 96.44 264 ASP A CA 1
ATOM 2128 C C . ASP A 1 264 ? 3.326 -5.581 -17.013 1.00 96.44 264 ASP A C 1
ATOM 2130 O O . ASP A 1 264 ? 4.557 -5.694 -17.021 1.00 96.44 264 ASP A O 1
ATOM 2134 N N . TYR A 1 265 ? 2.602 -5.932 -15.947 1.00 96.31 265 TYR A N 1
ATOM 2135 C CA . TYR A 1 265 ? 3.188 -6.542 -14.760 1.00 96.31 265 TYR A CA 1
ATOM 2136 C C . TYR A 1 265 ? 3.704 -7.963 -15.030 1.00 96.31 265 TYR A C 1
ATOM 2138 O O . TYR A 1 265 ? 4.776 -8.330 -14.540 1.00 96.31 265 TYR A O 1
ATOM 2146 N N . VAL A 1 266 ? 2.986 -8.756 -15.831 1.00 96.19 266 VAL A N 1
ATOM 2147 C CA . VAL A 1 266 ? 3.432 -10.098 -16.240 1.00 96.19 266 VAL A CA 1
ATOM 2148 C C . VAL A 1 266 ? 4.673 -10.003 -17.123 1.00 96.19 266 VAL A C 1
ATOM 2150 O O . VAL A 1 266 ? 5.643 -10.720 -16.887 1.00 96.19 266 VAL A O 1
ATOM 2153 N N . HIS A 1 267 ? 4.694 -9.074 -18.078 1.00 97.19 267 HIS A N 1
ATOM 2154 C CA . HIS A 1 267 ? 5.855 -8.792 -18.918 1.00 97.19 267 HIS A CA 1
ATOM 2155 C C . HIS A 1 267 ? 7.089 -8.429 -18.088 1.00 97.19 267 HIS A C 1
ATOM 2157 O O . HIS A 1 267 ? 8.163 -8.989 -18.311 1.00 97.19 267 HIS A O 1
ATOM 2163 N N . LEU A 1 268 ? 6.939 -7.567 -17.077 1.00 97.44 268 LEU A N 1
ATOM 2164 C CA . LEU A 1 268 ? 8.029 -7.256 -16.152 1.00 97.44 268 LEU A CA 1
ATOM 2165 C C . LEU A 1 268 ? 8.497 -8.497 -15.375 1.00 97.44 268 LEU A C 1
ATOM 2167 O O . LEU A 1 268 ? 9.699 -8.722 -15.236 1.00 97.44 268 LEU A O 1
ATOM 2171 N N . ALA A 1 269 ? 7.568 -9.305 -14.861 1.00 96.25 269 ALA A N 1
ATOM 2172 C CA . ALA A 1 269 ? 7.907 -10.512 -14.112 1.00 96.25 269 ALA A CA 1
ATOM 2173 C C . ALA A 1 269 ? 8.665 -11.537 -14.968 1.00 96.25 269 ALA A C 1
ATOM 2175 O O . ALA A 1 269 ? 9.648 -12.116 -14.503 1.00 96.25 269 ALA A O 1
ATOM 2176 N N . LYS A 1 270 ? 8.252 -11.712 -16.227 1.00 96.19 270 LYS A N 1
ATOM 2177 C CA . LYS A 1 270 ? 8.947 -12.550 -17.208 1.00 96.19 270 LYS A CA 1
ATOM 2178 C C . LYS A 1 270 ? 10.341 -12.023 -17.510 1.00 96.19 270 LYS A C 1
ATOM 2180 O O . LYS A 1 270 ? 11.290 -12.786 -17.405 1.00 96.19 270 LYS A O 1
ATOM 2185 N N . ALA A 1 271 ? 10.487 -10.724 -17.783 1.00 97.19 271 ALA A N 1
ATOM 2186 C CA . ALA A 1 271 ? 11.795 -10.113 -18.029 1.00 97.19 271 ALA A CA 1
ATOM 2187 C C . ALA A 1 271 ? 12.768 -10.347 -16.860 1.00 97.19 271 ALA A C 1
ATOM 2189 O O . ALA A 1 271 ? 13.929 -10.678 -17.074 1.00 97.19 271 ALA A O 1
ATOM 2190 N N . LEU A 1 272 ? 12.281 -10.210 -15.619 1.00 96.56 272 LEU A N 1
ATOM 2191 C CA . LEU A 1 272 ? 13.056 -10.477 -14.403 1.00 96.56 272 LEU A CA 1
ATOM 2192 C C . LEU A 1 272 ? 13.442 -11.950 -14.250 1.00 96.56 272 LEU A C 1
ATOM 2194 O O . LEU A 1 272 ? 14.537 -12.241 -13.790 1.00 96.56 272 LEU A O 1
ATOM 2198 N N . SER A 1 273 ? 12.542 -12.873 -14.582 1.00 96.25 273 SER A N 1
ATOM 2199 C CA . SER A 1 273 ? 12.820 -14.308 -14.510 1.00 96.25 273 SER A CA 1
ATOM 2200 C C . SER A 1 273 ? 13.825 -14.733 -15.586 1.00 96.25 273 SER A C 1
ATOM 2202 O O . SER A 1 273 ? 14.837 -15.351 -15.269 1.00 96.25 273 SER A O 1
ATOM 2204 N N . LEU A 1 274 ? 13.602 -14.314 -16.835 1.00 96.44 274 LEU A N 1
ATOM 2205 C CA . LEU A 1 274 ? 14.449 -14.618 -17.993 1.00 96.44 274 LEU A CA 1
ATOM 2206 C C . LEU A 1 274 ? 15.845 -13.986 -17.915 1.00 96.44 274 LEU A C 1
ATOM 2208 O O . LEU A 1 274 ? 16.758 -14.435 -18.602 1.00 96.44 274 LEU A O 1
ATOM 2212 N N . SER A 1 275 ? 16.041 -12.961 -17.078 1.00 95.88 275 SER A N 1
ATOM 2213 C CA . SER A 1 275 ? 17.372 -12.396 -16.849 1.00 95.88 275 SER A CA 1
ATOM 2214 C C . SER A 1 275 ? 18.272 -13.280 -15.981 1.00 95.88 275 SER A C 1
ATOM 2216 O O . SER A 1 275 ? 19.451 -12.959 -15.853 1.00 95.88 275 SER A O 1
ATOM 2218 N N . GLU A 1 276 ? 17.720 -14.318 -15.337 1.00 93.81 276 GLU A N 1
ATOM 2219 C CA . GLU A 1 276 ? 18.418 -15.228 -14.413 1.00 93.81 276 GLU A CA 1
ATOM 2220 C C . GLU A 1 276 ? 19.221 -14.503 -13.308 1.00 93.81 276 GLU A C 1
ATOM 2222 O O . GLU A 1 276 ? 20.228 -14.991 -12.791 1.00 93.81 276 GLU A O 1
ATOM 2227 N N . ASP A 1 277 ? 18.771 -13.303 -12.925 1.00 88.69 277 ASP A N 1
ATOM 2228 C CA . ASP A 1 277 ? 19.392 -12.510 -11.863 1.00 88.69 277 ASP A CA 1
ATOM 2229 C C . ASP A 1 277 ? 18.844 -12.986 -10.508 1.00 88.69 277 ASP A C 1
ATOM 2231 O O . ASP A 1 277 ? 17.626 -13.052 -10.348 1.00 88.69 277 ASP A O 1
ATOM 2235 N N . PRO A 1 278 ? 19.667 -13.244 -9.476 1.00 84.25 278 PRO A N 1
ATOM 2236 C CA . PRO A 1 278 ? 19.175 -13.570 -8.133 1.00 84.25 278 PRO A CA 1
ATOM 2237 C C . PRO A 1 278 ? 18.160 -12.560 -7.555 1.00 84.25 278 PRO A C 1
ATOM 2239 O O . PRO A 1 278 ? 17.336 -12.902 -6.699 1.00 84.25 278 PRO A O 1
ATOM 2242 N N . ALA A 1 279 ? 18.183 -11.308 -8.019 1.00 85.69 279 ALA A N 1
ATOM 2243 C CA . ALA A 1 279 ? 17.199 -10.281 -7.700 1.00 85.69 279 ALA A CA 1
ATOM 2244 C C . ALA A 1 279 ? 15.803 -10.556 -8.292 1.00 85.69 279 ALA A C 1
ATOM 2246 O O . ALA A 1 279 ? 14.846 -9.890 -7.888 1.00 85.69 279 ALA A O 1
ATOM 2247 N N . ALA A 1 280 ? 15.643 -11.542 -9.180 1.00 90.50 280 ALA A N 1
ATOM 2248 C CA . ALA A 1 280 ? 14.379 -11.949 -9.791 1.00 90.50 280 ALA A CA 1
ATOM 2249 C C . ALA A 1 280 ? 13.313 -12.331 -8.762 1.00 90.50 280 ALA A C 1
ATOM 2251 O O . ALA A 1 280 ? 12.134 -12.179 -9.054 1.00 90.50 280 ALA A O 1
ATOM 2252 N N . ARG A 1 281 ? 13.676 -12.687 -7.515 1.00 89.00 281 ARG A N 1
ATOM 2253 C CA . ARG A 1 281 ? 12.703 -12.865 -6.412 1.00 89.00 281 ARG A CA 1
ATOM 2254 C C . ARG A 1 281 ? 11.754 -11.667 -6.256 1.00 89.00 281 ARG A C 1
ATOM 2256 O O . ARG A 1 281 ? 10.640 -11.824 -5.768 1.00 89.00 281 ARG A O 1
ATOM 2263 N N . ARG A 1 282 ? 12.147 -10.459 -6.675 1.00 90.50 282 ARG A N 1
ATOM 2264 C CA . ARG A 1 282 ? 11.257 -9.283 -6.657 1.00 90.50 282 ARG A CA 1
ATOM 2265 C C . ARG A 1 282 ? 10.109 -9.346 -7.673 1.00 90.50 282 ARG A C 1
ATOM 2267 O O . ARG A 1 282 ? 9.169 -8.574 -7.529 1.00 90.50 282 ARG A O 1
ATOM 2274 N N . ALA A 1 283 ? 10.147 -10.267 -8.637 1.00 92.19 283 ALA A N 1
ATOM 2275 C CA . ALA A 1 283 ? 9.105 -10.498 -9.637 1.00 92.19 283 ALA A CA 1
ATOM 2276 C C . ALA A 1 283 ? 7.789 -11.030 -9.043 1.00 92.19 283 ALA A C 1
ATOM 2278 O O . ALA A 1 283 ? 6.739 -10.858 -9.655 1.00 92.19 283 ALA A O 1
ATOM 2279 N N . PHE A 1 284 ? 7.792 -11.589 -7.825 1.00 89.25 284 PHE A N 1
ATOM 2280 C CA . PHE A 1 284 ? 6.539 -11.956 -7.152 1.00 89.25 284 PHE A CA 1
ATOM 2281 C C . PHE A 1 284 ? 5.616 -10.755 -6.937 1.00 89.25 284 PHE A C 1
ATOM 2283 O O . PHE A 1 284 ? 4.401 -10.897 -7.008 1.00 89.25 284 PHE A O 1
ATOM 2290 N N . TYR A 1 285 ? 6.175 -9.564 -6.708 1.00 89.31 285 TYR A N 1
ATOM 2291 C CA . TYR A 1 285 ? 5.372 -8.368 -6.482 1.00 89.31 285 TYR A CA 1
ATOM 2292 C C . TYR A 1 285 ? 4.571 -7.925 -7.720 1.00 89.31 285 TYR A C 1
ATOM 2294 O O . TYR A 1 285 ? 3.355 -7.789 -7.594 1.00 89.31 285 TYR A O 1
ATOM 2302 N N . PRO A 1 286 ? 5.167 -7.739 -8.916 1.00 92.38 286 PRO A N 1
ATOM 2303 C CA . PRO A 1 286 ? 4.379 -7.470 -10.112 1.00 92.38 286 PRO A CA 1
ATOM 2304 C C . PRO A 1 286 ? 3.419 -8.620 -10.455 1.00 92.38 286 PRO A C 1
ATOM 2306 O O . PRO A 1 286 ? 2.295 -8.337 -10.843 1.00 92.38 286 PRO A O 1
ATOM 2309 N N . LEU A 1 287 ? 3.757 -9.896 -10.220 1.00 92.69 287 LEU A N 1
ATOM 2310 C CA . LEU A 1 287 ? 2.781 -10.984 -10.418 1.00 92.69 287 LEU A CA 1
ATOM 2311 C C . LEU A 1 287 ? 1.542 -10.838 -9.525 1.00 92.69 287 LEU A C 1
ATOM 2313 O O . LEU A 1 287 ? 0.426 -11.001 -10.007 1.00 92.69 287 LEU A O 1
ATOM 2317 N N . ILE A 1 288 ? 1.715 -10.482 -8.248 1.00 90.56 288 ILE A N 1
ATOM 2318 C CA . ILE A 1 288 ? 0.583 -10.180 -7.360 1.00 90.56 288 ILE A CA 1
ATOM 2319 C C . ILE A 1 288 ? -0.245 -9.023 -7.935 1.00 90.56 288 ILE A C 1
ATOM 2321 O O . ILE A 1 288 ? -1.468 -9.126 -7.969 1.00 90.56 288 ILE A O 1
ATOM 2325 N N . ARG A 1 289 ? 0.408 -7.962 -8.437 1.00 91.75 289 ARG A N 1
ATOM 2326 C CA . ARG A 1 289 ? -0.263 -6.810 -9.069 1.00 91.75 289 ARG A CA 1
ATOM 2327 C C . ARG A 1 289 ? -1.078 -7.189 -10.305 1.00 91.75 289 ARG A C 1
ATOM 2329 O O . ARG A 1 289 ? -2.208 -6.738 -10.440 1.00 91.75 289 ARG A O 1
ATOM 2336 N N . ALA A 1 290 ? -0.538 -8.048 -11.166 1.00 92.69 290 ALA A N 1
ATOM 2337 C CA . ALA A 1 290 ? -1.268 -8.569 -12.319 1.00 92.69 290 ALA A CA 1
ATOM 2338 C C . ALA A 1 290 ? -2.551 -9.292 -11.880 1.00 92.69 290 ALA A C 1
ATOM 2340 O O . ALA A 1 290 ? -3.623 -9.054 -12.427 1.00 92.69 290 ALA A O 1
ATOM 2341 N N . ILE A 1 291 ? -2.452 -10.150 -10.859 1.00 90.88 291 ILE A N 1
ATOM 2342 C CA . ILE A 1 291 ? -3.587 -10.945 -10.379 1.00 90.88 291 ILE A CA 1
ATOM 2343 C C . ILE A 1 291 ? -4.665 -10.043 -9.755 1.00 90.88 291 ILE A C 1
ATOM 2345 O O . ILE A 1 291 ? -5.840 -10.239 -10.052 1.00 90.88 291 ILE A O 1
ATOM 2349 N N . VAL A 1 292 ? -4.302 -9.036 -8.947 1.00 89.06 292 VAL A N 1
ATOM 2350 C CA . VAL A 1 292 ? -5.299 -8.098 -8.376 1.00 89.06 292 VAL A CA 1
ATOM 2351 C C . VAL A 1 292 ? -5.952 -7.196 -9.421 1.00 89.06 292 VAL A C 1
ATOM 2353 O O . VAL A 1 292 ? -7.107 -6.827 -9.246 1.00 89.06 292 VAL A O 1
ATOM 2356 N N . GLN A 1 293 ? -5.269 -6.896 -10.531 1.00 88.06 293 GLN A N 1
ATOM 2357 C CA . GLN A 1 293 ? -5.874 -6.215 -11.682 1.00 88.06 293 GLN A CA 1
ATOM 2358 C C . GLN A 1 293 ? -6.722 -7.145 -12.569 1.00 88.06 293 GLN A C 1
ATOM 2360 O O . GLN A 1 293 ? -7.193 -6.727 -13.623 1.00 88.06 293 GLN A O 1
ATOM 2365 N N . GLY A 1 294 ? -6.934 -8.401 -12.165 1.00 85.69 294 GLY A N 1
ATOM 2366 C CA . GLY A 1 294 ? -7.785 -9.331 -12.900 1.00 85.69 294 GLY A CA 1
ATOM 2367 C C . GLY A 1 294 ? -7.121 -9.927 -14.138 1.00 85.69 294 GLY A C 1
ATOM 2368 O O . GLY A 1 294 ? -7.802 -10.171 -15.127 1.00 85.69 294 GLY A O 1
ATOM 2369 N N . TYR A 1 295 ? -5.805 -10.177 -14.111 1.00 87.44 295 TYR A N 1
ATOM 2370 C CA . TYR A 1 295 ? -5.133 -10.915 -15.186 1.00 87.44 295 TYR A CA 1
ATOM 2371 C C . TYR A 1 295 ? -5.775 -12.301 -15.383 1.00 87.44 295 TYR A C 1
ATOM 2373 O O . TYR A 1 295 ? -5.500 -13.247 -14.640 1.00 87.44 295 TYR A O 1
ATOM 2381 N N . GLU A 1 296 ? -6.628 -12.416 -16.401 1.00 74.69 296 GLU A N 1
ATOM 2382 C CA . GLU A 1 296 ? -7.455 -13.595 -16.694 1.00 74.69 296 GLU A CA 1
ATOM 2383 C C . GLU A 1 296 ? -6.645 -14.904 -16.821 1.00 74.69 296 GLU A C 1
ATOM 2385 O O . GLU A 1 296 ? -7.058 -15.930 -16.274 1.00 74.69 296 GLU A O 1
ATOM 2390 N N . PRO A 1 297 ? -5.439 -14.920 -17.429 1.00 77.38 297 PRO A N 1
ATOM 2391 C CA . PRO A 1 297 ? -4.600 -16.115 -17.478 1.00 77.38 297 PRO A CA 1
ATOM 2392 C C . PRO A 1 297 ? -3.848 -16.418 -16.167 1.00 77.38 297 PRO A C 1
ATOM 2394 O O . PRO A 1 297 ? -2.828 -17.100 -16.198 1.00 77.38 297 PRO A O 1
ATOM 2397 N N . ALA A 1 298 ? -4.294 -15.961 -14.992 1.00 76.25 298 ALA A N 1
ATOM 2398 C CA . ALA A 1 298 ? -3.572 -16.170 -13.727 1.00 76.25 298 ALA A CA 1
ATOM 2399 C C . ALA A 1 298 ? -3.217 -17.646 -13.444 1.00 76.25 298 ALA A C 1
ATOM 2401 O O . ALA A 1 298 ? -2.159 -17.940 -12.883 1.00 76.25 298 ALA A O 1
ATOM 2402 N N . ALA A 1 299 ? -4.060 -18.591 -13.873 1.00 78.12 299 ALA A N 1
ATOM 2403 C CA . ALA A 1 299 ? -3.773 -20.021 -13.762 1.00 78.12 299 ALA A CA 1
ATOM 2404 C C . ALA A 1 299 ? -2.555 -20.456 -14.601 1.00 78.12 299 ALA A C 1
ATOM 2406 O O . ALA A 1 299 ? -1.808 -21.336 -14.168 1.00 78.12 299 ALA A O 1
ATOM 2407 N N . SER A 1 300 ? -2.323 -19.825 -15.759 1.00 83.62 300 SER A N 1
ATOM 2408 C CA . SER A 1 300 ? -1.212 -20.159 -16.655 1.00 83.62 300 SER A CA 1
ATOM 2409 C C . SER A 1 300 ? 0.139 -19.690 -16.117 1.00 83.62 300 SER A C 1
ATOM 2411 O O . SER A 1 300 ? 1.149 -20.319 -16.421 1.00 83.62 300 SER A O 1
ATOM 2413 N N . LEU A 1 301 ? 0.177 -18.666 -15.251 1.00 86.88 301 LEU A N 1
ATOM 2414 C CA . LEU A 1 301 ? 1.417 -18.166 -14.631 1.00 86.88 301 LEU A CA 1
ATOM 2415 C C . LEU A 1 301 ? 2.174 -19.261 -13.865 1.00 86.88 301 LEU A C 1
ATOM 2417 O O . LEU A 1 301 ? 3.402 -19.245 -13.791 1.00 86.88 301 LEU A O 1
ATOM 2421 N N . LYS A 1 302 ? 1.452 -20.247 -13.314 1.00 84.44 302 LYS A N 1
ATOM 2422 C CA . LYS A 1 302 ? 2.053 -21.380 -12.593 1.00 84.44 302 LYS A CA 1
ATOM 2423 C C . LYS A 1 302 ? 2.886 -22.287 -13.498 1.00 84.44 302 LYS A C 1
ATOM 2425 O O . LYS A 1 302 ? 3.834 -22.894 -13.013 1.00 84.44 302 LYS A O 1
ATOM 2430 N N . THR A 1 303 ? 2.526 -22.382 -14.774 1.00 89.31 303 THR A N 1
ATOM 2431 C CA . THR A 1 303 ? 3.130 -23.298 -15.752 1.00 89.31 303 THR A CA 1
ATOM 2432 C C . THR A 1 303 ? 3.882 -22.570 -16.865 1.00 89.31 303 THR A C 1
ATOM 2434 O O . THR A 1 303 ? 4.396 -23.216 -17.769 1.00 89.31 303 THR A O 1
ATOM 2437 N N . ASP A 1 304 ? 3.923 -21.237 -16.836 1.00 92.88 304 ASP A N 1
ATOM 2438 C CA . ASP A 1 304 ? 4.554 -20.423 -17.874 1.00 92.88 304 ASP A CA 1
ATOM 2439 C C . ASP A 1 304 ? 6.081 -20.614 -17.854 1.00 92.88 304 ASP A C 1
ATOM 2441 O O . 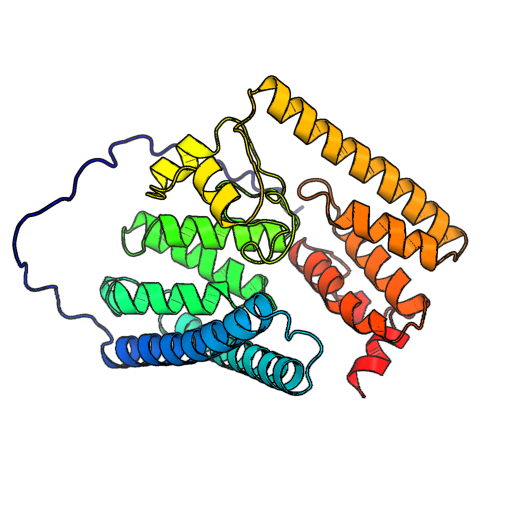ASP A 1 304 ? 6.687 -20.289 -16.826 1.00 92.88 304 ASP A O 1
ATOM 2445 N N . PRO A 1 305 ? 6.712 -21.145 -18.919 1.00 94.25 305 PRO A N 1
ATOM 2446 C CA . PRO A 1 305 ? 8.140 -21.481 -18.928 1.00 94.25 305 PRO A CA 1
ATOM 2447 C C . PRO A 1 305 ? 9.044 -20.261 -18.714 1.00 94.25 305 PRO A C 1
ATOM 2449 O O . PRO A 1 305 ? 10.094 -20.381 -18.089 1.00 94.25 305 PRO A O 1
ATOM 2452 N N . ASP A 1 306 ? 8.606 -19.058 -19.095 1.00 95.00 306 ASP A N 1
ATOM 2453 C CA . ASP A 1 306 ? 9.391 -17.834 -18.882 1.00 95.00 306 ASP A CA 1
ATOM 2454 C C . ASP A 1 306 ? 9.578 -17.517 -17.387 1.00 95.00 306 ASP A C 1
ATOM 2456 O O . ASP A 1 306 ? 10.443 -16.731 -17.003 1.00 95.00 306 ASP A O 1
ATOM 2460 N N . LEU A 1 307 ? 8.771 -18.134 -16.517 1.00 94.75 307 LEU A N 1
ATOM 2461 C CA . LEU A 1 307 ? 8.820 -17.997 -15.063 1.00 94.75 307 LEU A CA 1
ATOM 2462 C C . LEU A 1 307 ? 9.539 -19.172 -14.360 1.00 94.75 307 LEU A C 1
ATOM 2464 O O . LEU A 1 307 ? 9.484 -19.259 -13.132 1.00 94.75 307 LEU A O 1
ATOM 2468 N N . ASP A 1 308 ? 10.210 -20.074 -15.093 1.00 94.31 308 ASP A N 1
ATOM 2469 C CA . ASP A 1 308 ? 10.899 -21.244 -14.517 1.00 94.31 308 ASP A CA 1
ATOM 2470 C C . ASP A 1 308 ? 11.988 -20.863 -13.508 1.00 94.31 308 ASP A C 1
ATOM 2472 O O . ASP A 1 308 ? 12.002 -21.386 -12.391 1.00 94.31 308 ASP A O 1
ATOM 2476 N N . TYR A 1 309 ? 12.851 -19.905 -13.856 1.00 94.12 309 TYR A N 1
ATOM 2477 C CA . TYR A 1 309 ? 13.901 -19.431 -12.951 1.00 94.12 309 TYR A CA 1
ATOM 2478 C C . TYR A 1 309 ? 13.313 -18.809 -11.676 1.00 94.12 309 TYR A C 1
ATOM 2480 O O . TYR A 1 309 ? 13.760 -19.081 -10.563 1.00 94.12 309 TYR A O 1
ATOM 2488 N N . LEU A 1 310 ? 12.240 -18.020 -11.795 1.00 92.31 310 LEU A N 1
ATOM 2489 C CA . LEU A 1 310 ? 11.556 -17.483 -10.618 1.00 92.31 310 LEU A CA 1
ATOM 2490 C C . LEU A 1 310 ? 11.015 -18.593 -9.701 1.00 92.31 310 LEU A C 1
ATOM 2492 O O . LEU A 1 310 ? 11.082 -18.463 -8.476 1.00 92.31 310 LEU A O 1
ATOM 2496 N N . ARG A 1 311 ? 10.489 -19.684 -10.273 1.00 90.75 311 ARG A N 1
ATOM 2497 C CA . ARG A 1 311 ? 10.001 -20.836 -9.503 1.00 90.75 311 ARG A CA 1
ATOM 2498 C C . ARG A 1 311 ? 11.132 -21.583 -8.801 1.00 90.75 311 ARG A C 1
ATOM 2500 O O . ARG A 1 311 ? 10.942 -21.962 -7.646 1.00 90.75 311 ARG A O 1
ATOM 2507 N N . SER A 1 312 ? 12.298 -21.748 -9.429 1.00 90.56 312 SER A N 1
ATOM 2508 C CA . SER A 1 312 ? 13.442 -22.412 -8.782 1.00 90.56 312 SER A CA 1
ATOM 2509 C C . SER A 1 312 ? 13.948 -21.644 -7.556 1.00 90.56 312 SER A C 1
ATOM 2511 O O . SER A 1 312 ? 14.441 -22.241 -6.606 1.00 90.56 312 SER A O 1
ATOM 2513 N N . LEU A 1 313 ? 13.743 -20.325 -7.503 1.00 87.25 313 LEU A N 1
ATOM 2514 C CA . LEU A 1 313 ? 14.100 -19.508 -6.339 1.00 87.25 313 LEU A CA 1
ATOM 2515 C C . LEU A 1 313 ? 13.196 -19.721 -5.108 1.00 87.25 313 LEU A C 1
ATOM 2517 O O . LEU A 1 313 ? 13.511 -19.179 -4.047 1.00 87.25 313 LEU A O 1
ATOM 2521 N N . LEU A 1 314 ? 12.078 -20.450 -5.227 1.00 79.50 314 LEU A N 1
ATOM 2522 C CA . LEU A 1 314 ? 11.198 -20.799 -4.099 1.00 79.50 314 LEU A CA 1
ATOM 2523 C C . LEU A 1 314 ? 11.657 -22.049 -3.345 1.00 79.50 314 LEU A C 1
ATOM 2525 O O . LEU A 1 314 ? 11.257 -22.240 -2.197 1.00 79.50 314 LEU A O 1
ATOM 2529 N N . THR A 1 315 ? 12.461 -22.898 -3.985 1.00 68.88 315 THR A N 1
ATOM 2530 C CA . THR A 1 315 ? 12.984 -24.138 -3.395 1.00 68.88 315 THR A CA 1
ATOM 2531 C C . THR A 1 315 ? 14.302 -23.943 -2.635 1.00 68.88 315 THR A C 1
ATOM 2533 O O . THR A 1 315 ? 14.715 -24.863 -1.932 1.00 68.88 315 THR A O 1
ATOM 2536 N N . ASP A 1 316 ? 14.897 -22.744 -2.724 1.00 49.06 316 ASP A N 1
ATOM 2537 C CA . ASP A 1 316 ? 16.165 -22.325 -2.095 1.00 49.06 316 ASP A CA 1
ATOM 2538 C C . ASP A 1 316 ? 15.981 -21.348 -0.912 1.00 49.06 316 ASP A C 1
ATOM 2540 O O . ASP A 1 316 ? 16.461 -21.646 0.206 1.00 49.06 316 ASP A O 1
#

Secondary structure (DSSP, 8-state):
-------------S----------------S-HHHHHHHHHHHHHHHHHHHHHHHHHHTT-TTSHHHHHHHHHHHHHHHHHHHHHHHHHHHHSS--HHHHHHHHHHHHHHHHHT-TT-HHHHHHHHHHHHHHHHTT-S-HHHHHHHHHHHHHHTTPPBSS---BSSSTTSS---BPPBTTGGGHHHHHHHTT--S-HHHHHHHTTS---PPPHHHHHHHHHHHHHHHHHHHHHHHHHHHTT-HHHHHHHHHHHTTSTTT--HHHHHHHHHHHHHTT-GGGGGGHHHHHHHHHTT-GGGGGGGT-GGGHHHHHTT--